Protein AF-A0A351K564-F1 (afdb_monomer_lite)

Sequence (297 aa):
MFLGGVEIIAIIGVVVWLTRRSRSKKAESSSAPESDVVYAWLRRWQSADLISDEEVAAIISFEEAARHDAASTSTSDAERKMPLVAEALGYLGGAFAVVGVILLVARYWPDLATGWRIGIPAAVAVAGVAGGALLDEQIDDALRRLRWTLWLVGTAGIGTAGGVAMYDALAPIPVYGWSDGHRVVFGSASLAAVLSGVLWAGRPRPLQQTTFLVGVIFAVGSATNEWWDISVVGAVTLLLGATTLFIAQREIGTYPVITAVIGAGAMVAGSLMMLDQMATAGALLLVVTSMVLIRLG

Foldseek 3Di:
DDDPPVVVVVVVVVVVVVVVVVVVVVCVVPPPPPVVVVVVVLVVCVVVVNDDPVVSVVVVVVVVVVVVVCVVVVVVVVPPDPDVVNVVVVVVVVVVVVVVVVVVCVVCVVVDDLCCQLVVLQSLLCQLQVVLVPQDCVPDVVSVVSSLVSNLSNLQSQLSSQLSCQQPVVVPPDLPQDDNVLSSQLRSLVRSLVSLCVVPVQPQRLSSVLSNLVSVLSNVLSVCSSPDALLVSLVVLLVSLVVLLVCLVVVNGNHSVSSNVSSLVSNQSSLVSNCVPPVPSSVVSNVVSVVVVVVVD

Structure (mmCIF, N/CA/C/O backbone):
data_AF-A0A351K564-F1
#
_entry.id   AF-A0A351K564-F1
#
loop_
_atom_site.group_PDB
_atom_site.id
_atom_site.type_symbol
_atom_site.label_atom_id
_atom_site.label_alt_id
_atom_site.label_comp_id
_atom_site.label_asym_id
_atom_site.label_entity_id
_atom_site.label_seq_id
_atom_site.pdbx_PDB_ins_code
_atom_site.Cartn_x
_atom_site.Cartn_y
_atom_site.Cartn_z
_atom_site.occupancy
_atom_site.B_iso_or_equiv
_atom_site.auth_seq_id
_atom_site.auth_comp_id
_atom_site.auth_asym_id
_atom_site.auth_atom_id
_atom_site.pdbx_PDB_model_num
ATOM 1 N N . MET A 1 1 ? -2.760 30.124 -19.964 1.00 36.75 1 MET A N 1
ATOM 2 C CA . MET A 1 1 ? -4.046 30.337 -19.267 1.00 36.75 1 MET A CA 1
ATOM 3 C C . MET A 1 1 ? -4.028 29.444 -18.029 1.00 36.75 1 MET A C 1
ATOM 5 O O . MET A 1 1 ? -4.237 28.247 -18.148 1.00 36.75 1 MET A O 1
ATOM 9 N N . PHE A 1 2 ? -3.603 29.991 -16.887 1.00 42.25 2 PHE A N 1
ATOM 10 C CA . PHE A 1 2 ? -3.290 29.265 -15.647 1.00 42.25 2 PHE A CA 1
ATOM 11 C C . PHE A 1 2 ? -4.251 29.728 -14.544 1.00 42.25 2 PHE A C 1
ATOM 13 O O . PHE A 1 2 ? -3.989 30.760 -13.940 1.00 42.25 2 PHE A O 1
ATOM 20 N N . LEU A 1 3 ? -5.366 29.025 -14.311 1.00 39.44 3 LEU A N 1
ATOM 21 C CA . LEU A 1 3 ? -6.305 29.381 -13.225 1.00 39.44 3 LEU A CA 1
ATOM 22 C C . LEU A 1 3 ? -7.062 28.207 -12.564 1.00 39.44 3 LEU A C 1
ATOM 24 O O . LEU A 1 3 ? -7.637 28.396 -11.500 1.00 39.44 3 LEU A O 1
ATOM 28 N N . GLY A 1 4 ? -7.000 26.973 -13.081 1.00 39.00 4 GLY A N 1
ATOM 29 C CA . GLY A 1 4 ? -7.890 25.895 -12.606 1.00 39.00 4 GLY A CA 1
ATOM 30 C C . GLY A 1 4 ? -7.634 25.334 -11.194 1.00 39.00 4 GLY A C 1
ATOM 31 O O . GLY A 1 4 ? -8.553 24.818 -10.570 1.00 39.00 4 GLY A O 1
ATOM 32 N N . GLY A 1 5 ? -6.410 25.419 -10.657 1.00 38.38 5 GLY A N 1
ATOM 33 C CA . GLY A 1 5 ? -6.077 24.799 -9.360 1.00 38.38 5 GLY A CA 1
ATOM 34 C C . GLY A 1 5 ? -6.470 25.630 -8.132 1.00 38.38 5 GLY A C 1
ATOM 35 O O . GLY A 1 5 ? -6.834 25.080 -7.094 1.00 38.38 5 GLY A O 1
ATOM 36 N N . VAL A 1 6 ? -6.424 26.960 -8.250 1.00 45.59 6 VAL A N 1
ATOM 37 C CA . VAL A 1 6 ? -6.714 27.884 -7.139 1.00 45.59 6 VAL A CA 1
ATOM 38 C C . VAL A 1 6 ? -8.224 28.025 -6.927 1.00 45.59 6 VAL A C 1
ATOM 40 O O . VAL A 1 6 ? -8.684 28.110 -5.788 1.00 45.59 6 VAL A O 1
ATOM 43 N N . GLU A 1 7 ? -9.008 27.961 -8.005 1.00 44.44 7 GLU A N 1
ATOM 44 C CA . GLU A 1 7 ? -10.471 28.054 -7.952 1.00 44.44 7 GLU A CA 1
ATOM 45 C C . GLU A 1 7 ? -11.104 26.869 -7.204 1.00 44.44 7 GLU A C 1
ATOM 47 O O . GLU A 1 7 ? -12.021 27.063 -6.408 1.00 44.44 7 GLU A O 1
ATOM 52 N N . ILE A 1 8 ? -10.562 25.655 -7.355 1.00 49.88 8 ILE A N 1
ATOM 53 C CA . ILE A 1 8 ? -11.083 24.454 -6.678 1.00 49.88 8 ILE A CA 1
ATOM 54 C C . ILE A 1 8 ? -10.872 24.532 -5.156 1.00 49.88 8 ILE A C 1
ATOM 56 O O . ILE A 1 8 ? -11.781 24.215 -4.387 1.00 49.88 8 ILE A O 1
ATOM 60 N N . ILE A 1 9 ? -9.709 25.012 -4.701 1.00 54.03 9 ILE A N 1
ATOM 61 C CA . ILE A 1 9 ? -9.412 25.184 -3.267 1.00 54.03 9 ILE A CA 1
ATOM 62 C C . ILE A 1 9 ? -10.307 26.272 -2.655 1.00 54.03 9 ILE A C 1
ATOM 64 O O . ILE A 1 9 ? -10.823 26.100 -1.548 1.00 54.03 9 ILE A O 1
ATOM 68 N N . ALA A 1 10 ? -10.547 27.362 -3.389 1.00 58.38 10 ALA A N 1
ATOM 69 C CA . ALA A 1 10 ? -11.438 28.433 -2.951 1.00 58.38 10 ALA A CA 1
ATOM 70 C C . ALA A 1 10 ? -12.893 27.951 -2.812 1.00 58.38 10 ALA A C 1
ATOM 72 O O . ALA A 1 10 ? -13.541 28.244 -1.806 1.00 58.38 10 ALA A O 1
ATOM 73 N N . ILE A 1 11 ? -13.392 27.153 -3.763 1.00 57.62 11 ILE A N 1
ATOM 74 C CA . ILE A 1 11 ? -14.753 26.595 -3.723 1.00 57.62 11 ILE A CA 1
ATOM 75 C C . ILE A 1 11 ? -14.927 25.660 -2.516 1.00 57.62 11 ILE A C 1
ATOM 77 O O . ILE A 1 11 ? -15.910 25.783 -1.782 1.00 57.62 11 ILE A O 1
ATOM 81 N N . ILE A 1 12 ? -13.954 24.782 -2.248 1.00 60.47 12 ILE A N 1
ATOM 82 C CA . ILE A 1 12 ? -13.994 23.877 -1.086 1.00 60.47 12 ILE A CA 1
ATOM 83 C C . ILE A 1 12 ? -13.965 24.678 0.226 1.00 60.47 12 ILE A C 1
ATOM 85 O O . ILE A 1 12 ? -14.767 24.415 1.126 1.00 60.47 12 ILE A O 1
ATOM 89 N N . GLY A 1 13 ? -13.108 25.699 0.324 1.00 63.72 13 GLY A N 1
ATOM 90 C CA . GLY A 1 13 ? -13.037 26.582 1.493 1.00 63.72 13 GLY A CA 1
ATOM 91 C C . GLY A 1 13 ? -14.350 27.326 1.768 1.00 63.72 13 GLY A C 1
ATOM 92 O O . GLY A 1 13 ? -14.796 27.390 2.916 1.00 63.72 13 GLY A O 1
ATOM 93 N N . VAL A 1 14 ? -15.015 27.825 0.722 1.00 66.62 14 VAL A N 1
ATOM 94 C CA . VAL A 1 14 ? -16.302 28.537 0.828 1.00 66.62 14 VAL A CA 1
ATOM 95 C C . VAL A 1 14 ? -17.432 27.600 1.262 1.00 66.62 14 VAL A C 1
ATOM 97 O O . VAL A 1 14 ? -18.218 27.961 2.140 1.00 66.62 14 VAL A O 1
ATOM 100 N N . VAL A 1 15 ? -17.496 26.375 0.733 1.00 61.97 15 VAL A N 1
ATOM 101 C CA . VAL A 1 15 ? -18.515 25.381 1.123 1.00 61.97 15 VAL A CA 1
ATOM 102 C C . VAL A 1 15 ? -18.342 24.943 2.586 1.00 61.97 15 VAL A C 1
ATOM 104 O O . VAL A 1 15 ? -19.321 24.856 3.337 1.00 61.97 15 VAL A O 1
ATOM 107 N N . VAL A 1 16 ? -17.102 24.742 3.043 1.00 63.66 16 VAL A N 1
ATOM 108 C CA . VAL A 1 16 ? -16.800 24.417 4.451 1.00 63.66 16 VAL A CA 1
ATOM 109 C C . VAL A 1 16 ? -17.131 25.592 5.384 1.00 63.66 16 VAL A C 1
ATOM 111 O O . VAL A 1 16 ? -17.679 25.396 6.473 1.00 63.66 16 VAL A O 1
ATOM 114 N N . TRP A 1 17 ? -16.868 26.828 4.959 1.00 73.31 17 TRP A N 1
ATOM 115 C CA . TRP A 1 17 ? -17.205 28.021 5.738 1.00 73.31 17 TRP A CA 1
ATOM 116 C C . TRP A 1 17 ? -18.724 28.234 5.864 1.00 73.31 17 TRP A C 1
ATOM 118 O O . TRP A 1 17 ? -19.231 28.482 6.963 1.00 73.31 17 TRP A O 1
ATOM 128 N N . LEU A 1 18 ? -19.475 28.058 4.771 1.00 59.16 18 LEU A N 1
ATOM 129 C CA . LEU A 1 18 ? -20.937 28.194 4.757 1.00 59.16 18 LEU A CA 1
ATOM 130 C C . LEU A 1 18 ? -21.631 27.131 5.626 1.00 59.16 18 LEU A C 1
ATOM 132 O O . LEU A 1 18 ? -22.582 27.443 6.349 1.00 59.16 18 LEU A O 1
ATOM 136 N N . THR A 1 19 ? -21.127 25.894 5.626 1.00 59.88 19 THR A N 1
ATOM 137 C CA . THR A 1 19 ? -21.680 24.801 6.446 1.00 59.88 19 THR A CA 1
ATOM 138 C C . THR A 1 19 ? -21.396 24.972 7.942 1.00 59.88 19 THR A C 1
ATOM 140 O O . THR A 1 19 ? -22.267 24.663 8.762 1.00 59.88 19 THR A O 1
ATOM 143 N N . ARG A 1 20 ? -20.238 25.532 8.326 1.00 61.69 20 ARG A N 1
ATOM 144 C CA . ARG A 1 20 ? -19.943 25.901 9.727 1.00 61.69 20 ARG A CA 1
ATOM 145 C C . ARG A 1 20 ? -20.823 27.047 10.228 1.00 61.69 20 ARG A C 1
ATOM 147 O O . ARG A 1 20 ? -21.370 26.958 11.327 1.00 61.69 20 ARG A O 1
ATOM 154 N N . ARG A 1 21 ? -21.012 28.096 9.421 1.00 62.34 21 ARG A N 1
ATOM 155 C CA . ARG A 1 21 ? -21.818 29.272 9.801 1.00 62.34 21 ARG A CA 1
ATOM 156 C C . ARG A 1 21 ? -23.302 28.934 9.982 1.00 62.34 21 ARG A C 1
ATOM 158 O O . ARG A 1 21 ? -23.944 29.470 10.881 1.00 62.34 21 ARG A O 1
ATOM 165 N N . SER A 1 22 ? -23.828 28.024 9.161 1.00 54.59 22 SER A N 1
ATOM 166 C CA . SER A 1 22 ? -25.200 27.511 9.282 1.00 54.59 22 SER A CA 1
ATOM 167 C C . SER A 1 22 ? -25.422 26.743 10.594 1.00 54.59 22 SER A C 1
ATOM 169 O O . SER A 1 22 ? -26.394 27.001 11.304 1.00 54.59 22 SER A O 1
ATOM 171 N N . ARG A 1 23 ? -24.478 25.868 10.979 1.00 52.25 23 ARG A N 1
ATOM 172 C CA . ARG A 1 23 ? -24.542 25.131 12.254 1.00 52.25 23 ARG A CA 1
ATOM 173 C C . ARG A 1 23 ? -24.425 26.037 13.475 1.00 52.25 23 ARG A C 1
ATOM 175 O O . ARG A 1 23 ? -25.172 25.843 14.424 1.00 52.25 23 ARG A O 1
ATOM 182 N N . SER A 1 24 ? -23.543 27.035 13.433 1.00 52.88 24 SER A N 1
ATOM 183 C CA . SER A 1 24 ? -23.384 28.003 14.526 1.00 52.88 24 SER A CA 1
ATOM 184 C C . SER A 1 24 ? -24.663 28.813 14.757 1.00 52.88 24 SER A C 1
ATOM 186 O O . SER A 1 24 ? -25.131 28.862 15.887 1.00 52.88 24 SER A O 1
ATOM 188 N N . LYS A 1 25 ? -25.306 29.330 13.699 1.00 48.41 25 LYS A N 1
ATOM 189 C CA . LYS A 1 25 ? -26.586 30.049 13.838 1.00 48.41 25 LYS A CA 1
ATOM 190 C C . LYS A 1 25 ? -27.720 29.172 14.374 1.00 48.41 25 LYS A C 1
ATOM 192 O O . LYS A 1 25 ? -28.553 29.662 15.126 1.00 48.41 25 LYS A O 1
ATOM 197 N N . LYS A 1 26 ? -27.755 27.890 13.992 1.00 44.91 26 LYS A N 1
ATOM 198 C CA . LYS A 1 26 ? -28.769 26.935 14.466 1.00 44.91 26 LYS A CA 1
ATOM 199 C C . LYS A 1 26 ? -28.539 26.513 15.925 1.00 44.91 26 LYS A C 1
ATOM 201 O O . LYS A 1 26 ? -29.503 26.251 16.633 1.00 44.91 26 LYS A O 1
ATOM 206 N N . ALA A 1 27 ? -27.281 26.469 16.368 1.00 47.16 27 ALA A N 1
ATOM 207 C CA . ALA A 1 27 ? -26.917 26.196 17.757 1.00 47.16 27 ALA A CA 1
ATOM 208 C C . ALA A 1 27 ? -27.218 27.392 18.679 1.00 47.16 27 ALA A C 1
ATOM 210 O O . ALA A 1 27 ? -27.723 27.201 19.778 1.00 47.16 27 ALA A O 1
ATOM 211 N N . GLU A 1 28 ? -26.983 28.618 18.207 1.00 45.59 28 GLU A N 1
ATOM 212 C CA . GLU A 1 28 ? -27.182 29.853 18.981 1.00 45.59 28 GLU A CA 1
ATOM 213 C C . GLU A 1 28 ? -28.670 30.222 19.146 1.00 45.59 28 GLU A C 1
ATOM 215 O O . GLU A 1 28 ? -29.059 30.795 20.157 1.00 45.59 28 GLU A O 1
ATOM 220 N N . SER A 1 29 ? -29.542 29.833 18.203 1.00 48.47 29 SER A N 1
ATOM 221 C CA . SER A 1 29 ? -30.998 30.020 18.339 1.00 48.47 29 SER A CA 1
ATOM 222 C C . SER A 1 29 ? -31.687 28.977 19.231 1.00 48.47 29 SER A C 1
ATOM 224 O O . SER A 1 29 ? -32.872 29.120 19.512 1.00 48.47 29 SER A O 1
ATOM 226 N N . SER A 1 30 ? -30.983 27.910 19.625 1.00 48.75 30 SER A N 1
ATOM 227 C CA . SER A 1 30 ? -31.545 26.748 20.336 1.00 48.75 30 SER A CA 1
ATOM 228 C C . SER A 1 30 ? -31.023 26.597 21.772 1.00 48.75 30 SER A C 1
ATOM 230 O O . SER A 1 30 ? -31.353 25.617 22.432 1.00 48.75 30 SER A O 1
ATOM 232 N N . SER A 1 31 ? -30.185 27.518 22.259 1.00 45.56 31 SER A N 1
ATOM 233 C CA . SER A 1 31 ? -29.404 27.350 23.493 1.00 45.56 31 SER A CA 1
ATOM 234 C C . SER A 1 31 ? -29.998 28.036 24.730 1.00 45.56 31 SER A C 1
ATOM 236 O O . SER A 1 31 ? -29.261 28.612 25.527 1.00 45.56 31 SER A O 1
ATOM 238 N N . ALA A 1 32 ? -31.313 27.972 24.921 1.00 47.00 32 ALA A N 1
ATOM 239 C CA . ALA A 1 32 ? -31.821 27.844 26.283 1.00 47.00 32 ALA A CA 1
ATOM 240 C C . ALA A 1 32 ? -31.988 26.336 26.499 1.00 47.00 32 ALA A C 1
ATOM 242 O O . ALA A 1 32 ? -32.742 25.733 25.732 1.00 47.00 32 ALA A O 1
ATOM 243 N N . PRO A 1 33 ? -31.267 25.698 27.441 1.00 57.84 33 PRO A N 1
ATOM 244 C CA . PRO A 1 33 ? -31.484 24.291 27.737 1.00 57.84 33 PRO A CA 1
ATOM 245 C C . PRO A 1 33 ? -32.974 24.103 28.013 1.00 57.84 33 PRO A C 1
ATOM 247 O O . PRO A 1 33 ? -33.530 24.766 28.883 1.00 57.84 33 PRO A O 1
ATOM 250 N N . GLU A 1 34 ? -33.646 23.251 27.247 1.00 61.53 34 GLU A N 1
ATOM 251 C CA . GLU A 1 34 ? -35.078 22.965 27.406 1.00 61.53 34 GLU A CA 1
ATOM 252 C C . GLU A 1 34 ? -35.408 22.579 28.862 1.00 61.53 34 GLU A C 1
ATOM 254 O O . GLU A 1 34 ? -36.451 22.947 29.401 1.00 61.53 34 GLU A O 1
ATOM 259 N N . SER A 1 35 ? -34.433 21.972 29.548 1.00 64.69 35 SER A N 1
ATOM 260 C CA . SER A 1 35 ? -34.438 21.717 30.986 1.00 64.69 35 SER A CA 1
ATOM 261 C C . SER A 1 35 ? -34.618 22.977 31.836 1.00 64.69 35 SER A C 1
ATOM 263 O O . SER A 1 35 ? -35.430 22.964 32.754 1.00 64.69 35 SER A O 1
ATOM 265 N N . ASP A 1 36 ? -33.922 24.074 31.540 1.00 70.06 36 ASP A N 1
ATOM 266 C CA . ASP A 1 36 ? -33.976 25.308 32.337 1.00 70.06 36 ASP A CA 1
ATOM 267 C C . ASP A 1 36 ? -35.358 25.963 32.256 1.00 70.06 36 ASP A C 1
ATOM 269 O O . ASP A 1 36 ? -35.855 26.509 33.243 1.00 70.06 36 ASP A O 1
ATOM 273 N N . VAL A 1 37 ? -36.015 25.849 31.099 1.00 75.69 37 VAL A N 1
ATOM 274 C CA . VAL A 1 37 ? -37.383 26.340 30.894 1.00 75.69 37 VAL A CA 1
ATOM 275 C C . VAL A 1 37 ? -38.382 25.486 31.677 1.00 75.69 37 VAL A C 1
ATOM 277 O O . VAL A 1 37 ? -39.241 26.035 32.368 1.00 75.69 37 VAL A O 1
ATOM 280 N N . VAL A 1 38 ? -38.242 24.158 31.637 1.00 75.81 38 VAL A N 1
ATOM 281 C CA . VAL A 1 38 ? -39.105 23.229 32.386 1.00 75.81 38 VAL A CA 1
ATOM 282 C C . VAL A 1 38 ? -38.932 23.408 33.900 1.00 75.81 38 VAL A C 1
ATOM 284 O O . VAL A 1 38 ? -39.924 23.551 34.617 1.00 75.81 38 VAL A O 1
ATOM 287 N N . TYR A 1 39 ? -37.695 23.512 34.399 1.00 80.94 39 TYR A N 1
ATOM 288 C CA . TYR A 1 39 ? -37.431 23.763 35.821 1.00 80.94 39 TYR A CA 1
ATOM 289 C C . TYR A 1 39 ? -37.956 25.131 36.281 1.00 80.94 39 TYR A C 1
ATOM 291 O O . TYR A 1 39 ? -38.433 25.253 37.412 1.00 80.94 39 TYR A O 1
ATOM 299 N N . ALA A 1 40 ? -37.913 26.159 35.429 1.00 82.88 40 ALA A N 1
ATOM 300 C CA . ALA A 1 40 ? -38.484 27.468 35.741 1.00 82.88 40 ALA A CA 1
ATOM 301 C C . ALA A 1 40 ? -40.022 27.431 35.837 1.00 82.88 40 ALA A C 1
ATOM 303 O O . ALA A 1 40 ? -40.599 28.077 36.715 1.00 82.88 40 ALA A O 1
ATOM 304 N N . TRP A 1 41 ? -40.690 26.655 34.979 1.00 83.00 41 TRP A N 1
ATOM 305 C CA . TRP A 1 41 ? -42.144 26.466 35.026 1.00 83.00 41 TRP A CA 1
ATOM 306 C C . TRP A 1 41 ? -42.596 25.665 36.251 1.00 83.00 41 TRP A C 1
ATOM 308 O O . TRP A 1 41 ? -43.535 26.087 36.927 1.00 83.00 41 TRP A O 1
ATOM 318 N N . LEU A 1 42 ? -41.893 24.581 36.598 1.00 85.31 42 LEU A N 1
ATOM 319 C CA . LEU A 1 42 ? -42.196 23.783 37.793 1.00 85.31 42 LEU A CA 1
ATOM 320 C C . LEU A 1 42 ? -42.073 24.612 39.078 1.00 85.31 42 LEU A C 1
ATOM 322 O O . LEU A 1 42 ? -42.988 24.605 39.898 1.00 85.31 42 LEU A O 1
ATOM 326 N N . ARG A 1 43 ? -41.012 25.423 39.214 1.00 84.44 43 ARG A N 1
ATOM 327 C CA . ARG A 1 43 ? -40.862 26.344 40.359 1.00 84.44 43 ARG A CA 1
ATOM 328 C C . ARG A 1 43 ? -41.990 27.364 40.440 1.00 84.44 43 ARG A C 1
ATOM 330 O O . ARG A 1 43 ? -42.425 27.715 41.534 1.00 84.44 43 ARG A O 1
ATOM 337 N N . ARG A 1 44 ? -42.473 27.852 39.294 1.00 86.06 44 ARG A N 1
ATOM 338 C CA . ARG A 1 44 ? -43.595 28.794 39.249 1.00 86.06 44 ARG A CA 1
ATOM 339 C C . ARG A 1 44 ? -44.884 28.146 39.754 1.00 86.06 44 ARG A C 1
ATOM 341 O O . ARG A 1 44 ? -45.595 28.776 40.528 1.00 86.06 44 ARG A O 1
ATOM 348 N N . TRP A 1 45 ? -45.182 26.916 39.347 1.00 86.50 45 TRP A N 1
ATOM 349 C CA . TRP A 1 45 ? -46.375 26.197 39.807 1.00 86.50 45 TRP A CA 1
ATOM 350 C C . TRP A 1 45 ? -46.296 25.790 41.278 1.00 86.50 45 TRP A C 1
ATOM 352 O O . TRP A 1 45 ? -47.283 25.946 41.992 1.00 86.50 45 TRP A O 1
ATOM 362 N N . GLN A 1 46 ? -45.115 25.393 41.751 1.00 88.00 46 GLN A N 1
ATOM 363 C CA . GLN A 1 46 ? -44.851 25.134 43.168 1.00 88.00 46 GLN A CA 1
ATOM 364 C C . GLN A 1 46 ? -45.048 26.404 44.013 1.00 88.00 46 GLN A C 1
ATOM 366 O O . GLN A 1 46 ? -45.732 26.387 45.027 1.00 88.00 46 GLN A O 1
ATOM 371 N N . SER A 1 47 ? -44.540 27.555 43.550 1.00 84.50 47 SER A N 1
ATOM 372 C CA . SER A 1 47 ? -44.737 28.844 44.239 1.00 84.50 47 SER A CA 1
ATOM 373 C C . SER A 1 47 ? -46.194 29.325 44.274 1.00 84.50 47 SER A C 1
ATOM 375 O O . SER A 1 47 ? -46.535 30.185 45.082 1.00 84.50 47 SER A O 1
ATOM 377 N N . ALA A 1 48 ? -47.040 28.787 43.392 1.00 89.00 48 ALA A N 1
ATOM 378 C CA . ALA A 1 48 ? -48.469 29.072 43.331 1.00 89.00 48 ALA A CA 1
ATOM 379 C C . ALA A 1 48 ? -49.315 28.053 44.118 1.00 89.00 48 ALA A C 1
ATOM 381 O O . ALA A 1 48 ? -50.539 28.123 44.037 1.00 89.00 48 ALA A O 1
ATOM 382 N N . ASP A 1 49 ? -48.674 27.127 44.844 1.00 85.31 49 ASP A N 1
ATOM 383 C CA . ASP A 1 49 ? -49.306 26.055 45.629 1.00 85.31 49 ASP A CA 1
ATOM 384 C C . ASP A 1 49 ? -50.226 25.146 44.786 1.00 85.31 49 ASP A C 1
ATOM 386 O O . ASP A 1 49 ? -51.215 24.592 45.258 1.00 85.31 49 ASP A O 1
ATOM 390 N N . LEU A 1 50 ? -49.920 25.030 43.485 1.00 81.81 50 LEU A N 1
ATOM 391 C CA . LEU A 1 50 ? -50.680 24.211 42.532 1.00 81.81 50 LEU A CA 1
ATOM 392 C C . LEU A 1 50 ? -50.196 22.760 42.484 1.00 81.81 50 LEU A C 1
ATOM 394 O O . LEU A 1 50 ? -50.937 21.892 42.031 1.00 81.81 50 LEU A O 1
ATOM 398 N N . ILE A 1 51 ? -48.947 22.531 42.889 1.00 88.31 51 ILE A N 1
ATOM 399 C CA . ILE A 1 51 ? -48.279 21.231 42.934 1.00 88.31 51 ILE A CA 1
ATOM 400 C C . ILE A 1 51 ? -47.376 21.184 44.167 1.00 88.31 51 ILE A C 1
ATOM 402 O O . ILE A 1 51 ? -46.744 22.182 44.523 1.00 88.31 51 ILE A O 1
ATOM 406 N N . SER A 1 52 ? -47.317 20.022 44.799 1.00 86.88 52 SER A N 1
ATOM 407 C CA . SER A 1 52 ? -46.518 19.741 45.991 1.00 86.88 52 SER A CA 1
ATOM 408 C C . SER A 1 52 ? -45.063 19.391 45.662 1.00 86.88 52 SER A C 1
ATOM 410 O O . SER A 1 52 ? -44.721 19.011 44.539 1.00 86.88 52 SER A O 1
ATOM 412 N N . ASP A 1 53 ? -44.195 19.469 46.672 1.00 82.12 53 ASP A N 1
ATOM 413 C CA . ASP A 1 53 ? -42.773 19.112 46.558 1.00 82.12 53 ASP A CA 1
ATOM 414 C C . ASP A 1 53 ? -42.574 17.651 46.116 1.00 82.12 53 ASP A C 1
ATOM 416 O O . ASP A 1 53 ? -41.663 17.343 45.342 1.00 82.12 53 ASP A O 1
ATOM 420 N N . GLU A 1 54 ? -43.460 16.758 46.566 1.00 79.19 54 GLU A N 1
ATOM 421 C CA . GLU A 1 54 ? -43.452 15.338 46.205 1.00 79.19 54 GLU A CA 1
ATOM 422 C C . GLU A 1 54 ? -43.824 15.128 44.728 1.00 79.19 54 GLU A C 1
ATOM 424 O O . GLU A 1 54 ? -43.189 14.328 44.038 1.00 79.19 54 GLU A O 1
ATOM 429 N N . GLU A 1 55 ? -44.785 15.893 44.199 1.00 81.94 55 GLU A N 1
ATOM 430 C CA . GLU A 1 55 ? -45.187 15.829 42.787 1.00 81.94 55 GLU A CA 1
ATOM 431 C C . GLU A 1 55 ? -44.111 16.399 41.859 1.00 81.94 55 GLU A C 1
ATOM 433 O O . GLU A 1 55 ? -43.848 15.833 40.796 1.00 81.94 55 GLU A O 1
ATOM 438 N N . VAL A 1 56 ? -43.428 17.472 42.268 1.00 83.56 56 VAL A N 1
ATOM 439 C CA . VAL A 1 56 ? -42.283 18.014 41.519 1.00 83.56 56 VAL A CA 1
ATOM 440 C C . VAL A 1 56 ? -41.157 16.977 41.434 1.00 83.56 56 VAL A C 1
ATOM 442 O O . VAL A 1 56 ? -40.612 16.755 40.351 1.00 83.56 56 VAL A O 1
ATOM 445 N N . ALA A 1 57 ? -40.832 16.298 42.539 1.00 80.88 57 ALA A N 1
ATOM 446 C CA . ALA A 1 57 ? -39.821 15.238 42.553 1.00 80.88 57 ALA A CA 1
ATOM 447 C C . ALA A 1 57 ? -40.229 14.023 41.694 1.00 80.88 57 ALA A C 1
ATOM 449 O O . ALA A 1 57 ? -39.398 13.452 40.976 1.00 80.88 57 ALA A O 1
ATOM 450 N N . ALA A 1 58 ? -41.513 13.656 41.707 1.00 79.81 58 ALA A N 1
ATOM 451 C CA . ALA A 1 58 ? -42.056 12.590 40.869 1.00 79.81 58 ALA A CA 1
ATOM 452 C C . ALA A 1 58 ? -41.970 12.928 39.368 1.00 79.81 58 ALA A C 1
ATOM 454 O O . ALA A 1 58 ? -41.573 12.081 38.571 1.00 79.81 58 ALA A O 1
ATOM 455 N N . ILE A 1 59 ? -42.257 14.174 38.977 1.00 82.81 59 ILE A N 1
ATOM 456 C CA . ILE A 1 59 ? -42.153 14.621 37.577 1.00 82.81 59 ILE A CA 1
ATOM 457 C C . ILE A 1 59 ? -40.694 14.623 37.113 1.00 82.81 59 ILE A C 1
ATOM 459 O O . ILE A 1 59 ? -40.398 14.141 36.023 1.00 82.81 59 ILE A O 1
ATOM 463 N N . ILE A 1 60 ? -39.768 15.120 37.938 1.00 83.81 60 ILE A N 1
ATOM 464 C CA . ILE A 1 60 ? -38.340 15.151 37.585 1.00 83.81 60 ILE A CA 1
ATOM 465 C C . ILE A 1 60 ? -37.799 13.731 37.392 1.00 83.81 60 ILE A C 1
ATOM 467 O O . ILE A 1 60 ? -37.153 13.464 36.382 1.00 83.81 60 ILE A O 1
ATOM 471 N N . SER A 1 61 ? -38.105 12.811 38.310 1.00 81.19 61 SER A N 1
ATOM 472 C CA . SER A 1 61 ? -37.666 11.414 38.191 1.00 81.19 61 SER A CA 1
ATOM 473 C C . SER A 1 61 ? -38.285 10.698 36.984 1.00 81.19 61 SER A C 1
ATOM 475 O O . SER A 1 61 ? -37.594 9.933 36.310 1.00 81.19 61 SER A O 1
ATOM 477 N N . PHE A 1 62 ? -39.550 10.985 36.654 1.00 82.06 62 PHE A N 1
ATOM 478 C CA . PHE A 1 62 ? -40.204 10.471 35.450 1.00 82.06 62 PHE A CA 1
ATOM 479 C C . PHE A 1 62 ? -39.546 10.991 34.162 1.00 82.06 62 PHE A C 1
ATOM 481 O O . PHE A 1 62 ? -39.257 10.207 33.262 1.00 82.06 62 PHE A O 1
ATOM 488 N N . GLU A 1 63 ? -39.249 12.288 34.083 1.00 80.88 63 GLU A N 1
ATOM 489 C CA . GLU A 1 63 ? -38.565 12.905 32.938 1.00 80.88 63 GLU A CA 1
ATOM 490 C C . GLU A 1 63 ? -37.122 12.397 32.779 1.00 80.88 63 GLU A C 1
ATOM 492 O O . GLU A 1 63 ? -36.650 12.175 31.663 1.00 80.88 63 GLU A O 1
ATOM 497 N N . GLU A 1 64 ? -36.406 12.173 33.883 1.00 79.88 64 GLU A N 1
ATOM 498 C CA . GLU A 1 64 ? -35.060 11.589 33.867 1.00 79.88 64 GLU A CA 1
ATOM 499 C C . GLU A 1 64 ? -35.068 10.133 33.388 1.00 79.88 64 GLU A C 1
ATOM 501 O O . GLU A 1 64 ? -34.202 9.754 32.591 1.00 79.88 64 GLU A O 1
ATOM 506 N N . ALA A 1 65 ? -36.056 9.338 33.809 1.00 76.75 65 ALA A N 1
ATOM 507 C CA . ALA A 1 65 ? -36.260 7.974 33.327 1.00 76.75 65 ALA A CA 1
ATOM 508 C C . ALA A 1 65 ? -36.645 7.957 31.838 1.00 76.75 65 ALA A C 1
ATOM 510 O O . ALA A 1 65 ? -36.017 7.255 31.047 1.00 76.75 65 ALA A O 1
ATOM 511 N N . ALA A 1 66 ? -37.584 8.812 31.423 1.00 76.19 66 ALA A N 1
ATOM 512 C CA . ALA A 1 66 ? -38.007 8.937 30.030 1.00 76.19 66 ALA A CA 1
ATOM 513 C C . ALA A 1 66 ? -36.861 9.378 29.104 1.00 76.19 66 ALA A C 1
ATOM 515 O O . ALA A 1 66 ? -36.770 8.910 27.970 1.00 76.19 66 ALA A O 1
ATOM 516 N N . ARG A 1 67 ? -35.939 10.230 29.574 1.00 69.69 67 ARG A N 1
ATOM 517 C CA . ARG A 1 67 ? -34.727 10.596 28.819 1.00 69.69 67 ARG A CA 1
ATOM 518 C C . ARG A 1 67 ? -33.720 9.455 28.724 1.00 69.69 67 ARG A C 1
ATOM 520 O O . ARG A 1 67 ? -33.104 9.309 27.671 1.00 69.69 67 ARG A O 1
ATOM 527 N N . HIS A 1 68 ? -33.551 8.648 29.772 1.00 68.06 68 HIS A N 1
ATOM 528 C CA . HIS A 1 68 ? -32.713 7.443 29.709 1.00 68.06 68 HIS A CA 1
ATOM 529 C C . HIS A 1 68 ? -33.291 6.409 28.730 1.00 68.06 68 HIS A C 1
ATOM 531 O O . HIS A 1 68 ? -32.554 5.836 27.921 1.00 68.06 68 HIS A O 1
ATOM 537 N N . ASP A 1 69 ? -34.612 6.240 28.722 1.00 66.00 69 ASP A N 1
ATOM 538 C CA . ASP A 1 69 ? -35.319 5.366 27.785 1.00 66.00 69 ASP A CA 1
ATOM 539 C C . ASP A 1 69 ? -35.281 5.920 26.350 1.00 66.00 69 ASP A C 1
ATOM 541 O O . ASP A 1 69 ? -35.038 5.183 25.395 1.00 66.00 69 ASP A O 1
ATOM 545 N N . ALA A 1 70 ? -35.414 7.233 26.158 1.00 60.06 70 ALA A N 1
ATOM 546 C CA . ALA A 1 70 ? -35.293 7.867 24.845 1.00 60.06 70 ALA A CA 1
ATOM 547 C C . ALA A 1 70 ? -33.848 7.849 24.309 1.00 60.06 70 ALA A C 1
ATOM 549 O O . ALA A 1 70 ? -33.639 7.661 23.109 1.00 60.06 70 ALA A O 1
ATOM 550 N N . ALA A 1 71 ? -32.835 7.999 25.167 1.00 59.34 71 ALA A N 1
ATOM 551 C CA . ALA A 1 71 ? -31.423 7.903 24.786 1.00 59.34 71 ALA A CA 1
ATOM 552 C C . ALA A 1 71 ? -31.023 6.468 24.399 1.00 59.34 71 ALA A C 1
ATOM 554 O O . ALA A 1 71 ? -30.273 6.276 23.439 1.00 59.34 71 ALA A O 1
ATOM 555 N N . SER A 1 72 ? -31.570 5.463 25.089 1.00 58.47 72 SER A N 1
ATOM 556 C CA . SER A 1 72 ? -31.382 4.045 24.747 1.00 58.47 72 SER A CA 1
ATOM 557 C C . SER A 1 72 ? -32.208 3.607 23.529 1.00 58.47 72 SER A C 1
ATOM 559 O O . SER A 1 72 ? -31.764 2.762 22.752 1.00 58.47 72 SER A O 1
ATOM 561 N N . THR A 1 73 ? -33.369 4.224 23.286 1.00 52.72 73 THR A N 1
ATOM 562 C CA . THR A 1 73 ? -34.220 3.911 22.125 1.00 52.72 73 THR A CA 1
ATOM 563 C C . THR A 1 73 ? -33.740 4.609 20.847 1.00 52.72 73 THR A C 1
ATOM 565 O O . THR A 1 73 ? -33.699 3.979 19.791 1.00 52.72 73 THR A O 1
ATOM 568 N N . SER A 1 74 ? -33.298 5.871 20.921 1.00 49.53 74 SER A N 1
ATOM 569 C CA . SER A 1 74 ? -32.855 6.667 19.758 1.00 49.53 74 SER A CA 1
ATOM 570 C C . SER A 1 74 ? -31.576 6.151 19.091 1.00 49.53 74 SER A C 1
ATOM 572 O O . SER A 1 74 ? -31.422 6.306 17.879 1.00 49.53 74 SER A O 1
ATOM 574 N N . THR A 1 75 ? -30.698 5.475 19.835 1.00 50.66 75 THR A N 1
ATOM 575 C CA . THR A 1 75 ? -29.551 4.754 19.259 1.00 50.66 75 THR A CA 1
ATOM 576 C C . THR A 1 75 ? -29.974 3.466 18.545 1.00 50.66 75 THR A C 1
ATOM 578 O O . THR A 1 75 ? -29.356 3.113 17.549 1.00 50.66 75 THR A O 1
ATOM 581 N N . SER A 1 76 ? -31.063 2.811 18.971 1.00 50.53 76 SER A N 1
ATOM 582 C CA . SER A 1 76 ? -31.517 1.529 18.399 1.00 50.53 76 SER A CA 1
ATOM 583 C C . SER A 1 76 ? -32.562 1.638 17.272 1.00 50.53 76 SER A C 1
ATOM 585 O O . SER A 1 76 ? -32.738 0.689 16.503 1.00 50.53 76 SER A O 1
ATOM 587 N N . ASP A 1 77 ? -33.285 2.762 17.169 1.00 45.97 77 ASP A N 1
ATOM 588 C CA . ASP A 1 77 ? -34.353 2.952 16.170 1.00 45.97 77 ASP A CA 1
ATOM 589 C C . ASP A 1 77 ? -33.909 3.745 14.933 1.00 45.97 77 ASP A C 1
ATOM 591 O O . ASP A 1 77 ? -34.413 3.489 13.840 1.00 45.97 77 ASP A O 1
ATOM 595 N N . ALA A 1 78 ? -32.899 4.617 15.041 1.00 49.03 78 ALA A N 1
ATOM 596 C CA . ALA A 1 78 ? -32.258 5.216 13.862 1.00 49.03 78 ALA A CA 1
ATOM 597 C C . ALA A 1 78 ? -31.438 4.186 13.049 1.00 49.03 78 ALA A C 1
ATOM 599 O O . ALA A 1 78 ? -31.210 4.376 11.855 1.00 49.03 78 ALA A O 1
ATOM 600 N N . GLU A 1 79 ? -31.058 3.065 13.673 1.00 50.16 79 GLU A N 1
ATOM 601 C CA . GLU A 1 79 ? -30.475 1.878 13.029 1.00 50.16 79 GLU A CA 1
ATOM 602 C C . GLU A 1 79 ? -31.525 0.955 12.381 1.00 50.16 79 GLU A C 1
ATOM 604 O O . GLU A 1 79 ? -31.185 -0.001 11.674 1.00 50.16 79 GLU A O 1
ATOM 609 N N . ARG A 1 80 ? -32.826 1.211 12.570 1.00 51.34 80 ARG A N 1
ATOM 610 C CA . ARG A 1 80 ? -33.871 0.263 12.182 1.00 51.34 80 ARG A CA 1
ATOM 611 C C . ARG A 1 80 ? -34.337 0.491 10.739 1.00 51.34 80 ARG A C 1
ATOM 613 O O . ARG A 1 80 ? -35.375 1.085 10.468 1.00 51.34 80 ARG A O 1
ATOM 620 N N . LYS A 1 81 ? -33.586 -0.153 9.835 1.00 49.09 81 LYS A N 1
ATOM 621 C CA . LYS A 1 81 ? -33.935 -0.554 8.454 1.00 49.09 81 LYS A CA 1
ATOM 622 C C . LYS A 1 81 ? -33.813 0.535 7.384 1.00 49.09 81 LYS A C 1
ATOM 624 O O . LYS A 1 81 ? -34.791 0.891 6.730 1.00 49.09 81 LYS A O 1
ATOM 629 N N . MET A 1 82 ? -32.575 0.913 7.063 1.00 50.84 82 MET A N 1
ATOM 630 C CA . MET A 1 82 ? -32.250 1.148 5.652 1.00 50.84 82 MET A CA 1
ATOM 631 C C . MET A 1 82 ? -32.659 -0.138 4.905 1.00 50.84 82 MET A C 1
ATOM 633 O O . MET A 1 82 ? -32.178 -1.213 5.272 1.00 50.84 82 MET A O 1
ATOM 637 N N . PRO A 1 83 ? -33.612 -0.104 3.953 1.00 70.19 83 PRO A N 1
ATOM 638 C CA . PRO A 1 83 ? -34.015 -1.306 3.239 1.00 70.19 83 PRO A CA 1
ATOM 639 C C . PRO A 1 83 ? -32.762 -1.953 2.655 1.00 70.19 83 PRO A C 1
ATOM 641 O O . PRO A 1 83 ? -31.983 -1.260 2.007 1.00 70.19 83 PRO A O 1
ATOM 644 N N . LEU A 1 84 ? -32.571 -3.260 2.849 1.00 73.88 84 LEU A N 1
ATOM 645 C CA . LEU A 1 84 ? -31.429 -4.013 2.302 1.00 73.88 84 LEU A CA 1
ATOM 646 C C . LEU A 1 84 ? -31.207 -3.711 0.804 1.00 73.88 84 LEU A C 1
ATOM 648 O O . LEU A 1 84 ? -30.093 -3.713 0.297 1.00 73.88 84 LEU A O 1
ATOM 652 N N . VAL A 1 85 ? -32.300 -3.390 0.106 1.00 78.88 85 VAL A N 1
ATOM 653 C CA . VAL A 1 85 ? -32.342 -2.937 -1.286 1.00 78.88 85 VAL A CA 1
ATOM 654 C C . VAL A 1 85 ? -31.663 -1.576 -1.488 1.00 78.88 85 VAL A C 1
ATOM 656 O O . VAL A 1 85 ? -30.921 -1.422 -2.446 1.00 78.88 85 VAL A O 1
ATOM 659 N N . ALA A 1 86 ? -31.885 -0.590 -0.616 1.00 79.31 86 ALA A N 1
ATOM 660 C CA . ALA A 1 86 ? -31.237 0.722 -0.683 1.00 79.31 86 ALA A CA 1
ATOM 661 C C . ALA A 1 86 ? -29.734 0.634 -0.374 1.00 79.31 86 ALA A C 1
ATOM 663 O O . ALA A 1 86 ? -28.935 1.308 -1.019 1.00 79.31 86 ALA A O 1
ATOM 664 N N . GLU A 1 87 ? -29.343 -0.238 0.556 1.00 73.56 87 GLU A N 1
ATOM 665 C CA . GLU A 1 87 ? -27.937 -0.532 0.841 1.00 73.56 87 GLU A CA 1
ATOM 666 C C . GLU A 1 87 ? -27.264 -1.256 -0.340 1.00 73.56 87 GLU A C 1
ATOM 668 O O . GLU A 1 87 ? -26.218 -0.820 -0.823 1.00 73.56 87 GLU A O 1
ATOM 673 N N . ALA A 1 88 ? -27.915 -2.280 -0.903 1.00 87.38 88 ALA A N 1
ATOM 674 C CA . ALA A 1 88 ? -27.441 -2.979 -2.099 1.00 87.38 88 ALA A CA 1
ATOM 675 C C . ALA A 1 88 ? -27.359 -2.057 -3.328 1.00 87.38 88 ALA A C 1
ATOM 677 O O . ALA A 1 88 ? -26.382 -2.110 -4.073 1.00 87.38 88 ALA A O 1
ATOM 678 N N . LEU A 1 89 ? -28.345 -1.176 -3.528 1.00 84.75 89 LEU A N 1
ATOM 679 C CA . LEU A 1 89 ? -28.328 -0.157 -4.582 1.00 84.75 89 LEU A CA 1
ATOM 680 C C . LEU A 1 89 ? -27.220 0.873 -4.356 1.00 84.75 89 LEU A C 1
ATOM 682 O O . LEU A 1 89 ? -26.610 1.317 -5.325 1.00 84.75 89 LEU A O 1
ATOM 686 N N . GLY A 1 90 ? -26.927 1.224 -3.103 1.00 80.25 90 GLY A N 1
ATOM 687 C CA . GLY A 1 90 ? -25.802 2.085 -2.742 1.00 80.25 90 GLY A CA 1
ATOM 688 C C . GLY A 1 90 ? -24.460 1.457 -3.114 1.00 80.25 90 GLY A C 1
ATOM 689 O O . GLY A 1 90 ? -23.646 2.098 -3.781 1.00 80.25 90 GLY A O 1
ATOM 690 N N . TYR A 1 91 ? -24.253 0.183 -2.770 1.00 80.81 91 TYR A N 1
ATOM 691 C CA . TYR A 1 91 ? -23.049 -0.554 -3.164 1.00 80.81 91 TYR A CA 1
ATOM 692 C C . TYR A 1 91 ? -22.939 -0.725 -4.679 1.00 80.81 91 TYR A C 1
ATOM 694 O O . TYR A 1 91 ? -21.865 -0.516 -5.243 1.00 80.81 91 TYR A O 1
ATOM 702 N N . LEU A 1 92 ? -24.046 -1.043 -5.353 1.00 90.12 92 LEU A N 1
ATOM 703 C CA . LEU A 1 92 ? -24.079 -1.207 -6.803 1.00 90.12 92 LEU A CA 1
ATOM 704 C C . LEU A 1 92 ? -23.803 0.119 -7.528 1.00 90.12 92 LEU A C 1
ATOM 706 O O . LEU A 1 92 ? -22.994 0.167 -8.453 1.00 90.12 92 LEU A O 1
ATOM 710 N N . GLY A 1 93 ? -24.421 1.211 -7.076 1.00 86.31 93 GLY A N 1
ATOM 711 C CA . GLY A 1 93 ? -24.184 2.555 -7.598 1.00 86.31 93 GLY A CA 1
ATOM 712 C C . GLY A 1 93 ? -22.747 3.019 -7.367 1.00 86.31 93 GLY A C 1
ATOM 713 O O . GLY A 1 93 ? -22.123 3.554 -8.282 1.00 86.31 93 GLY A O 1
ATOM 714 N N . GLY A 1 94 ? -22.186 2.752 -6.185 1.00 78.69 94 GLY A N 1
ATOM 715 C CA . GLY A 1 94 ? -20.780 3.014 -5.881 1.00 78.69 94 GLY A CA 1
ATOM 716 C C . GLY A 1 94 ? -19.832 2.226 -6.787 1.00 78.69 94 GLY A C 1
ATOM 717 O O . GLY A 1 94 ? -18.903 2.802 -7.352 1.00 78.69 94 GLY A O 1
ATOM 718 N N . ALA A 1 95 ? -20.104 0.936 -7.001 1.00 88.00 95 ALA A N 1
ATOM 719 C CA . ALA A 1 95 ? -19.330 0.102 -7.916 1.00 88.00 95 ALA A CA 1
ATOM 720 C C . ALA A 1 95 ? -19.384 0.642 -9.353 1.00 88.00 95 ALA A C 1
ATOM 722 O O . ALA A 1 95 ? -18.341 0.791 -9.990 1.00 88.00 95 ALA A O 1
ATOM 723 N N . PHE A 1 96 ? -20.567 1.014 -9.851 1.00 90.62 96 PHE A N 1
ATOM 724 C CA . PHE A 1 96 ? -20.703 1.603 -11.185 1.00 90.62 96 PHE A CA 1
ATOM 725 C C . PHE A 1 96 ? -20.025 2.965 -11.313 1.00 90.62 96 PHE A C 1
ATOM 727 O O . PHE A 1 96 ? -19.417 3.233 -12.348 1.00 90.62 96 PHE A O 1
ATOM 734 N N . ALA A 1 97 ? -20.067 3.805 -10.279 1.00 85.88 97 ALA A N 1
ATOM 735 C CA . ALA A 1 97 ? -19.346 5.073 -10.274 1.00 85.88 97 ALA A CA 1
ATOM 736 C C . ALA A 1 97 ? -17.829 4.848 -10.364 1.00 85.88 97 ALA A C 1
ATOM 738 O O . ALA A 1 97 ? -17.163 5.479 -11.183 1.00 85.88 97 ALA A O 1
ATOM 739 N N . VAL A 1 98 ? -17.290 3.903 -9.585 1.00 81.88 98 VAL A N 1
ATOM 740 C CA . VAL A 1 98 ? -15.865 3.539 -9.626 1.00 81.88 98 VAL A CA 1
ATOM 741 C C . VAL A 1 98 ? -15.479 2.998 -11.001 1.00 81.88 98 VAL A C 1
ATOM 743 O O . VAL A 1 98 ? -14.512 3.476 -11.591 1.00 81.88 98 VAL A O 1
ATOM 746 N N . VAL A 1 99 ? -16.253 2.061 -11.554 1.00 91.88 99 VAL A N 1
ATOM 747 C CA . VAL A 1 99 ? -16.012 1.515 -12.898 1.00 91.88 99 VAL A CA 1
ATOM 748 C C . VAL A 1 99 ? -16.079 2.617 -13.955 1.00 91.88 99 VAL A C 1
ATOM 750 O O . VAL A 1 99 ? -15.200 2.691 -14.808 1.00 91.88 99 VAL A O 1
ATOM 753 N N . GLY A 1 100 ? -17.066 3.510 -13.881 1.00 90.12 100 GLY A N 1
ATOM 754 C CA . GLY A 1 100 ? -17.207 4.637 -14.801 1.00 90.12 100 GLY A CA 1
ATOM 755 C C . GLY A 1 100 ? -16.004 5.578 -14.765 1.00 90.12 100 GLY A C 1
ATOM 756 O O . GLY A 1 100 ? -15.478 5.935 -15.817 1.00 90.12 100 GLY A O 1
ATO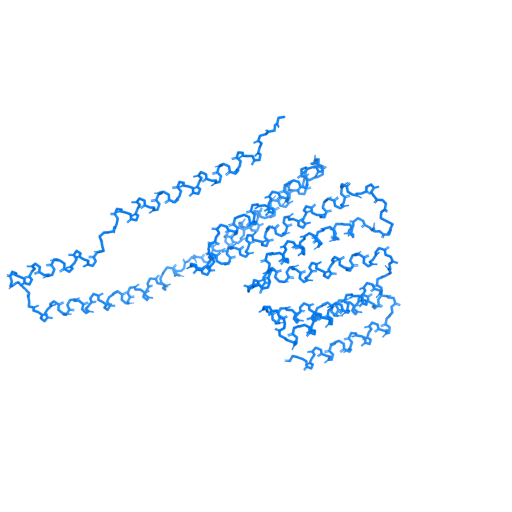M 757 N N . VAL A 1 101 ? -15.515 5.922 -13.571 1.00 87.25 101 VAL A N 1
ATOM 758 C CA . VAL A 1 101 ? -14.298 6.731 -13.407 1.00 87.25 101 VAL A CA 1
ATOM 759 C C . VAL A 1 101 ? -13.078 6.000 -13.964 1.00 87.25 101 VAL A C 1
ATOM 761 O O . VAL A 1 101 ? -12.309 6.606 -14.705 1.00 87.25 101 VAL A O 1
ATOM 764 N N . ILE A 1 102 ? -12.911 4.705 -13.675 1.00 87.50 102 ILE A N 1
ATOM 765 C CA . ILE A 1 102 ? -11.795 3.902 -14.200 1.00 87.50 102 ILE A CA 1
ATOM 766 C C . ILE A 1 102 ? -11.829 3.859 -15.728 1.00 87.50 102 ILE A C 1
ATOM 768 O O . ILE A 1 102 ? -10.798 4.073 -16.358 1.00 87.50 102 ILE A O 1
ATOM 772 N N . LEU A 1 103 ? -12.995 3.623 -16.333 1.00 91.12 103 LEU A N 1
ATOM 773 C CA . LEU A 1 103 ? -13.150 3.586 -17.787 1.00 91.12 103 LEU A CA 1
ATOM 774 C C . LEU A 1 103 ? -12.885 4.952 -18.420 1.00 91.12 103 LEU A C 1
ATOM 776 O O . LEU A 1 103 ? -12.218 5.027 -19.449 1.00 91.12 103 LEU A O 1
ATOM 780 N N . LEU A 1 104 ? -13.368 6.030 -17.799 1.00 90.12 104 LEU A N 1
ATOM 781 C CA . LEU A 1 104 ? -13.116 7.391 -18.258 1.00 90.12 104 LEU A CA 1
ATOM 782 C C . LEU A 1 104 ? -11.618 7.710 -18.218 1.00 90.12 104 LEU A C 1
ATOM 784 O O . LEU A 1 104 ? -11.063 8.188 -19.207 1.00 90.12 104 LEU A O 1
ATOM 788 N N . VAL A 1 105 ? -10.960 7.397 -17.101 1.00 89.31 105 VAL A N 1
ATOM 789 C CA . VAL A 1 105 ? -9.512 7.549 -16.952 1.00 89.31 105 VAL A CA 1
ATOM 790 C C . VAL A 1 105 ? -8.808 6.707 -18.006 1.00 89.31 105 VAL A C 1
ATOM 792 O O . VAL A 1 105 ? -8.090 7.271 -18.814 1.00 89.31 105 VAL A O 1
ATOM 795 N N . ALA A 1 106 ? -9.072 5.405 -18.097 1.00 88.94 106 ALA A N 1
ATOM 796 C CA . ALA A 1 106 ? -8.434 4.517 -19.069 1.00 88.94 106 ALA A CA 1
ATOM 797 C C . ALA A 1 106 ? -8.611 4.990 -20.522 1.00 88.94 106 ALA A C 1
ATOM 799 O O . ALA A 1 106 ? -7.694 4.847 -21.330 1.00 88.94 106 ALA A O 1
ATOM 800 N N . ARG A 1 107 ? -9.765 5.582 -20.852 1.00 93.94 107 ARG A N 1
ATOM 801 C CA . ARG A 1 107 ? -10.053 6.104 -22.189 1.00 93.94 107 ARG A CA 1
ATOM 802 C C . ARG A 1 107 ? -9.250 7.358 -22.523 1.00 93.94 107 ARG A C 1
ATOM 804 O O . ARG A 1 107 ? -8.731 7.432 -23.629 1.00 93.94 107 ARG A O 1
ATOM 811 N N . TYR A 1 108 ? -9.188 8.330 -21.614 1.00 93.12 108 TYR A N 1
ATOM 812 C CA . TYR A 1 108 ? -8.573 9.639 -21.878 1.00 93.12 108 TYR A CA 1
ATOM 813 C C . TYR A 1 108 ? -7.115 9.736 -21.426 1.00 93.12 108 TYR A C 1
ATOM 815 O O . TYR A 1 108 ? -6.401 10.645 -21.838 1.00 93.12 108 TYR A O 1
ATOM 823 N N . TRP A 1 109 ? -6.648 8.802 -20.600 1.00 91.69 109 TRP A N 1
ATOM 824 C CA . TRP A 1 109 ? -5.282 8.771 -20.090 1.00 91.69 109 TRP A CA 1
ATOM 825 C C . TRP A 1 109 ? -4.219 8.830 -21.192 1.00 91.69 109 TRP A C 1
ATOM 827 O O . TRP A 1 109 ? -3.311 9.655 -21.057 1.00 91.69 109 TRP A O 1
ATOM 837 N N . PRO A 1 110 ? -4.321 8.060 -22.300 1.00 90.75 110 PRO A N 1
ATOM 838 C CA . PRO A 1 110 ? -3.350 8.119 -23.393 1.00 90.75 110 PRO A CA 1
ATOM 839 C C . PRO A 1 110 ? -3.236 9.508 -24.038 1.00 90.75 110 PRO A C 1
ATOM 841 O O . PRO A 1 110 ? -2.148 9.883 -24.465 1.00 90.75 110 PRO A O 1
ATOM 844 N N . ASP A 1 111 ? -4.310 10.297 -24.018 1.00 93.88 111 ASP A N 1
ATOM 845 C CA . ASP A 1 111 ? -4.365 11.625 -24.641 1.00 93.88 111 ASP A CA 1
ATOM 846 C C . ASP A 1 111 ? -3.873 12.748 -23.709 1.00 93.88 111 ASP A C 1
ATOM 848 O O . ASP A 1 111 ? -3.627 13.875 -24.144 1.00 93.88 111 ASP A O 1
ATOM 852 N N . LEU A 1 112 ? -3.714 12.468 -22.410 1.00 91.56 112 LEU A N 1
ATOM 853 C CA . LEU A 1 112 ? -3.203 13.441 -21.450 1.00 91.56 112 LEU A CA 1
ATOM 854 C C . LEU A 1 112 ? -1.693 13.632 -21.604 1.00 91.56 112 LEU A C 1
ATOM 856 O O . LEU A 1 112 ? -0.924 12.672 -21.602 1.00 91.56 112 LEU A O 1
ATOM 860 N N . ALA A 1 113 ? -1.258 14.893 -21.615 1.00 93.75 113 ALA A N 1
ATOM 861 C CA . ALA A 1 113 ? 0.151 15.226 -21.441 1.00 93.75 113 ALA A CA 1
ATOM 862 C C . ALA A 1 113 ? 0.668 14.693 -20.091 1.00 93.75 113 ALA A C 1
ATOM 864 O O . ALA A 1 113 ? -0.051 14.730 -19.087 1.00 93.75 113 ALA A O 1
ATOM 865 N N . THR A 1 114 ? 1.938 14.281 -20.035 1.00 92.62 114 THR A N 1
ATOM 866 C CA . THR A 1 114 ? 2.595 13.748 -18.825 1.00 92.62 114 THR A CA 1
ATOM 867 C C . THR A 1 114 ? 2.382 14.627 -17.592 1.00 92.62 114 THR A C 1
ATOM 869 O O . THR A 1 114 ? 2.084 14.124 -16.510 1.00 92.62 114 THR A O 1
ATOM 872 N N . GLY A 1 115 ? 2.445 15.955 -17.755 1.00 92.44 115 GLY A N 1
ATOM 873 C CA . GLY A 1 115 ? 2.196 16.898 -16.663 1.00 92.44 115 GLY A CA 1
ATOM 874 C C . GLY A 1 115 ? 0.816 16.731 -16.015 1.00 92.44 115 GLY A C 1
ATOM 875 O O . GLY A 1 115 ? 0.708 16.809 -14.795 1.00 92.44 115 GLY A O 1
ATOM 876 N N . TRP A 1 116 ? -0.228 16.425 -16.793 1.00 94.38 116 TRP A N 1
ATOM 877 C CA . TRP A 1 116 ? -1.572 16.167 -16.265 1.00 94.38 116 TRP A CA 1
ATOM 878 C C . TRP A 1 116 ? -1.704 14.789 -15.630 1.00 94.38 116 TRP A C 1
ATOM 880 O O . TRP A 1 116 ? -2.345 14.664 -14.585 1.00 94.38 116 TRP A O 1
ATOM 890 N N . ARG A 1 117 ? -1.054 13.775 -16.207 1.00 93.38 117 ARG A N 1
ATOM 891 C CA . ARG A 1 117 ? -1.025 12.420 -15.638 1.00 93.38 117 ARG A CA 1
ATOM 892 C C . ARG A 1 117 ? -0.344 12.370 -14.270 1.00 93.38 117 ARG A C 1
ATOM 894 O O . ARG A 1 117 ? -0.726 11.556 -13.440 1.00 93.38 117 ARG A O 1
ATOM 901 N N . ILE A 1 118 ? 0.623 13.254 -14.014 1.00 95.81 118 ILE A N 1
ATOM 902 C CA . ILE A 1 118 ? 1.254 13.425 -12.693 1.00 95.81 118 ILE A CA 1
ATOM 903 C C . ILE A 1 118 ? 0.430 14.378 -11.817 1.00 95.81 118 ILE A C 1
ATOM 905 O O . ILE A 1 118 ? 0.186 14.104 -10.641 1.00 95.81 118 ILE A O 1
ATOM 909 N N . GLY A 1 119 ? -0.016 15.500 -12.387 1.00 96.06 119 GLY A N 1
ATOM 910 C CA . GLY A 1 119 ? -0.683 16.577 -11.662 1.00 96.06 119 GLY A CA 1
ATOM 911 C C . GLY A 1 119 ? -2.024 16.175 -11.052 1.00 96.06 119 GLY A C 1
ATOM 912 O O . GLY A 1 119 ? -2.302 16.552 -9.917 1.00 96.06 119 GLY A O 1
ATOM 913 N N . ILE A 1 120 ? -2.841 15.385 -11.760 1.00 94.12 120 ILE A N 1
ATOM 914 C CA . ILE A 1 120 ? -4.154 14.951 -11.257 1.00 94.12 120 ILE A CA 1
ATOM 915 C C . ILE A 1 120 ? -4.000 14.046 -10.018 1.00 94.12 120 ILE A C 1
ATOM 917 O O . ILE A 1 120 ? -4.557 14.393 -8.974 1.00 94.12 120 ILE A O 1
ATOM 921 N N . PRO A 1 121 ? -3.223 12.943 -10.043 1.00 96.12 121 PRO A N 1
ATOM 922 C CA . PRO A 1 121 ? -3.015 12.132 -8.844 1.00 96.12 121 PRO A CA 1
ATOM 923 C C . PRO A 1 121 ? -2.295 12.880 -7.715 1.00 96.12 121 PRO A C 1
ATOM 925 O O . PRO A 1 121 ? -2.629 12.682 -6.547 1.00 96.12 121 PRO A O 1
ATOM 928 N N . ALA A 1 122 ? -1.368 13.792 -8.032 1.00 97.06 122 ALA A N 1
ATOM 929 C CA . ALA A 1 122 ? -0.748 14.655 -7.027 1.00 97.06 122 ALA A CA 1
ATOM 930 C C . ALA A 1 122 ? -1.773 15.592 -6.357 1.00 97.06 122 ALA A C 1
ATOM 932 O O . ALA A 1 122 ? -1.728 15.788 -5.143 1.00 97.06 122 ALA A O 1
ATOM 933 N N . ALA A 1 123 ? -2.743 16.124 -7.105 1.00 96.50 123 ALA A N 1
ATOM 934 C CA . ALA A 1 123 ? -3.834 16.915 -6.538 1.00 96.50 123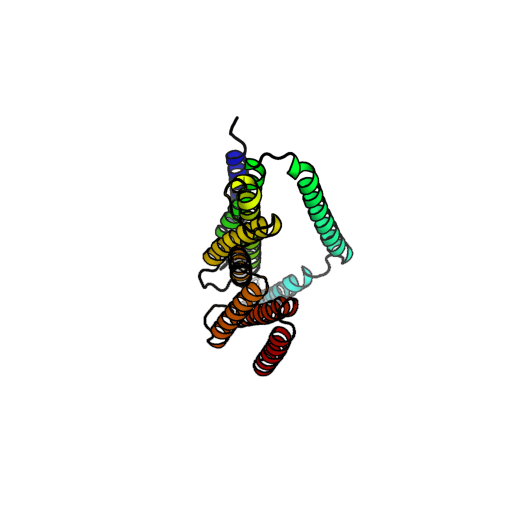 ALA A CA 1
ATOM 935 C C . ALA A 1 123 ? -4.737 16.070 -5.622 1.00 96.50 123 ALA A C 1
ATOM 937 O O . ALA 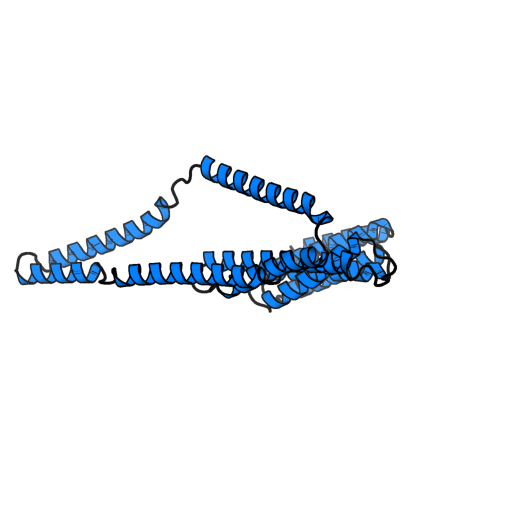A 1 123 ? -5.116 16.537 -4.547 1.00 96.50 123 ALA A O 1
ATOM 938 N N . VAL A 1 124 ? -5.021 14.813 -5.991 1.00 95.62 124 VAL A N 1
ATOM 939 C CA . VAL A 1 124 ? -5.720 13.853 -5.112 1.00 95.62 124 VAL A CA 1
ATOM 940 C C . VAL A 1 124 ? -4.920 13.610 -3.831 1.00 95.62 124 VAL A C 1
ATOM 942 O O . VAL A 1 124 ? -5.500 13.611 -2.744 1.00 95.62 124 VAL A O 1
ATOM 945 N N . ALA A 1 125 ? -3.593 13.477 -3.936 1.00 97.38 125 ALA A N 1
ATOM 946 C CA . ALA A 1 125 ? -2.709 13.335 -2.783 1.00 97.38 125 ALA A CA 1
ATOM 947 C C . ALA A 1 125 ? -2.845 14.511 -1.810 1.00 97.38 125 ALA A C 1
ATOM 949 O O . ALA A 1 125 ? -3.113 14.316 -0.623 1.00 97.38 125 ALA A O 1
ATOM 950 N N . VAL A 1 126 ? -2.729 15.736 -2.326 1.00 97.81 126 VAL A N 1
ATOM 951 C CA . VAL A 1 126 ? -2.858 16.967 -1.535 1.00 97.81 126 VAL A CA 1
ATOM 952 C C . VAL A 1 126 ? -4.243 17.066 -0.899 1.00 97.81 126 VAL A C 1
ATOM 954 O O . VAL A 1 126 ? -4.336 17.326 0.300 1.00 97.81 126 VAL A O 1
ATOM 957 N N . ALA A 1 127 ? -5.312 16.817 -1.658 1.00 96.44 127 ALA A N 1
ATOM 958 C CA . ALA A 1 127 ? -6.680 16.874 -1.152 1.00 96.44 127 ALA A CA 1
ATOM 959 C C . ALA A 1 127 ? -6.934 15.841 -0.041 1.00 96.44 127 ALA A C 1
ATOM 961 O O . ALA A 1 127 ? -7.518 16.182 0.986 1.00 96.44 127 ALA A O 1
ATOM 962 N N . GLY A 1 128 ? -6.455 14.604 -0.207 1.00 95.31 128 GLY A N 1
ATOM 963 C CA . GLY A 1 128 ? -6.575 13.550 0.802 1.00 95.31 128 GLY A CA 1
ATOM 964 C C . GLY A 1 128 ? -5.797 13.868 2.080 1.00 95.31 128 GLY A C 1
ATOM 965 O O . GLY A 1 128 ? -6.337 13.771 3.185 1.00 95.31 128 GLY A O 1
ATOM 966 N N . VAL A 1 129 ? -4.546 14.320 1.947 1.00 95.56 129 VAL A N 1
ATOM 967 C CA . VAL A 1 129 ? -3.693 14.683 3.091 1.00 95.56 129 VAL A CA 1
ATOM 968 C C . VAL A 1 129 ? -4.253 15.890 3.838 1.00 95.56 129 VAL A C 1
ATOM 970 O O . VAL A 1 129 ? -4.444 15.812 5.054 1.00 95.56 129 VAL A O 1
ATOM 973 N N . ALA A 1 130 ? -4.552 16.980 3.125 1.00 96.00 130 ALA A N 1
ATOM 974 C CA . ALA A 1 130 ? -5.096 18.201 3.710 1.00 96.00 130 ALA A CA 1
ATOM 975 C C . ALA A 1 130 ? -6.479 17.951 4.321 1.00 96.00 130 ALA A C 1
ATOM 977 O O . ALA A 1 130 ? -6.715 18.317 5.470 1.00 96.00 130 ALA A O 1
ATOM 978 N N . GLY A 1 131 ? -7.363 17.256 3.599 1.00 92.69 131 GLY A N 1
ATOM 979 C CA . GLY A 1 131 ? -8.687 16.879 4.085 1.00 92.69 131 GLY A CA 1
ATOM 980 C C . GLY A 1 131 ? -8.611 16.081 5.382 1.00 92.69 131 GLY A C 1
ATOM 981 O O . GLY A 1 131 ? -9.263 16.442 6.356 1.00 92.69 131 GLY A O 1
ATOM 982 N N . GLY A 1 132 ? -7.757 15.055 5.445 1.00 92.00 132 GLY A N 1
ATOM 983 C CA . GLY A 1 132 ? -7.564 14.286 6.674 1.00 92.00 132 GLY A CA 1
ATOM 984 C C . GLY A 1 132 ? -6.904 15.089 7.802 1.00 92.00 132 GLY A C 1
ATOM 985 O O . GLY A 1 132 ? -7.239 14.887 8.966 1.00 92.00 132 GLY A O 1
ATOM 986 N N . ALA A 1 133 ? -6.004 16.029 7.492 1.00 92.44 133 ALA A N 1
ATOM 987 C CA . ALA A 1 133 ? -5.366 16.884 8.497 1.00 92.44 133 ALA A CA 1
ATOM 988 C C . ALA A 1 133 ? -6.350 17.853 9.175 1.00 92.44 133 ALA A C 1
ATOM 990 O O . ALA A 1 133 ? -6.166 18.169 10.349 1.00 92.44 133 ALA A O 1
ATOM 991 N N . LEU A 1 134 ? -7.397 18.280 8.460 1.00 93.38 134 LEU A N 1
ATOM 992 C CA . LEU A 1 134 ? -8.458 19.154 8.974 1.00 93.38 134 LEU A CA 1
ATOM 993 C C . LEU A 1 134 ? -9.459 18.437 9.896 1.00 93.38 134 LEU A C 1
ATOM 995 O O . LEU A 1 134 ? -10.230 19.106 10.584 1.00 93.38 134 LEU A O 1
ATOM 999 N N . LEU A 1 135 ? -9.479 17.100 9.900 1.00 89.56 135 LEU A N 1
ATOM 1000 C CA . LEU A 1 135 ? -10.370 16.310 10.752 1.00 89.56 135 LEU A CA 1
ATOM 1001 C C . LEU A 1 135 ? -9.742 16.081 12.123 1.00 89.56 135 LEU A C 1
ATOM 1003 O O . LEU A 1 135 ? -8.639 15.548 12.213 1.00 89.56 135 LEU A O 1
ATOM 1007 N N . ASP A 1 136 ? -10.461 16.416 13.188 1.00 85.12 136 ASP A N 1
ATOM 1008 C CA . ASP A 1 136 ? -10.027 16.120 14.551 1.00 85.12 136 ASP A CA 1
ATOM 1009 C C . ASP A 1 136 ? -10.415 14.682 14.940 1.00 85.12 136 ASP A C 1
ATOM 1011 O O . ASP A 1 136 ? -11.593 14.323 14.972 1.00 85.12 136 ASP A O 1
ATOM 1015 N N . GLU A 1 137 ? -9.409 13.843 15.198 1.00 80.56 137 GLU A N 1
ATOM 1016 C CA . GLU A 1 137 ? -9.575 12.415 15.508 1.00 80.56 137 GLU A CA 1
ATOM 1017 C C . GLU A 1 137 ? -9.985 12.138 16.966 1.00 80.56 137 GLU A C 1
ATOM 1019 O O . GLU A 1 137 ? -10.267 10.981 17.309 1.00 80.56 137 GLU A O 1
ATOM 1024 N N . GLN A 1 138 ? -10.017 13.177 17.810 1.00 80.69 138 GLN A N 1
ATOM 1025 C CA . GLN A 1 138 ? -10.388 13.086 19.227 1.00 80.69 138 GLN A CA 1
ATOM 1026 C C . GLN A 1 138 ? -11.893 13.256 19.475 1.00 80.69 138 GLN A C 1
ATOM 1028 O O . GLN A 1 138 ? -12.368 12.895 20.546 1.00 80.69 138 GLN A O 1
ATOM 1033 N N . ILE A 1 139 ? -12.638 13.783 18.497 1.00 82.56 139 ILE A N 1
ATOM 1034 C CA . ILE A 1 139 ? -14.060 14.117 18.660 1.00 82.56 139 ILE A CA 1
ATOM 1035 C C . ILE A 1 139 ? -14.962 12.894 18.453 1.00 82.56 139 ILE A C 1
ATOM 1037 O O . ILE A 1 139 ? -15.904 12.696 19.212 1.00 82.56 139 ILE A O 1
ATOM 1041 N N . ASP A 1 140 ? -14.703 12.098 17.410 1.00 86.31 140 ASP A N 1
ATOM 1042 C CA . ASP A 1 140 ? -15.578 10.995 16.991 1.00 86.31 140 ASP A CA 1
ATOM 1043 C C . ASP A 1 140 ? -14.783 9.902 16.248 1.00 86.31 140 ASP A C 1
ATOM 1045 O O . ASP A 1 140 ? -13.923 10.182 15.401 1.00 86.31 140 ASP A O 1
ATOM 1049 N N . ASP A 1 141 ? -15.104 8.638 16.523 1.00 86.44 141 ASP A N 1
ATOM 1050 C CA . ASP A 1 141 ? -14.568 7.467 15.828 1.00 86.44 141 ASP A CA 1
ATOM 1051 C C . ASP A 1 141 ? -14.913 7.452 14.328 1.00 86.44 141 ASP A C 1
ATOM 1053 O O . ASP A 1 141 ? -14.145 6.917 13.519 1.00 86.44 141 ASP A O 1
ATOM 1057 N N . ALA A 1 142 ? -16.041 8.038 13.917 1.00 86.06 142 ALA A N 1
ATOM 1058 C CA . ALA A 1 142 ? -16.392 8.203 12.507 1.00 86.06 142 ALA A CA 1
ATOM 1059 C C . ALA A 1 142 ? -15.416 9.154 11.791 1.00 86.06 142 ALA A C 1
ATOM 1061 O O . ALA A 1 142 ? -14.930 8.844 10.698 1.00 86.06 142 ALA A O 1
ATOM 1062 N N . LEU A 1 143 ? -15.052 10.273 12.428 1.00 87.25 143 LEU A N 1
ATOM 1063 C CA . LEU A 1 143 ? -14.076 11.227 11.887 1.00 87.25 143 LEU A CA 1
ATOM 1064 C C . LEU A 1 143 ? -12.671 10.628 11.829 1.00 87.25 143 LEU A C 1
ATOM 1066 O O . LEU A 1 143 ? -11.947 10.855 10.857 1.00 87.25 143 LEU A O 1
ATOM 1070 N N . ARG A 1 144 ? -12.304 9.799 12.813 1.00 89.75 144 ARG A N 1
ATOM 1071 C CA . ARG A 1 144 ? -11.049 9.035 12.795 1.00 89.75 144 ARG A CA 1
ATOM 1072 C C . ARG A 1 144 ? -10.978 8.092 11.591 1.00 89.75 144 ARG A C 1
ATOM 1074 O O . ARG A 1 144 ? -9.985 8.102 10.861 1.00 89.75 144 ARG A O 1
ATOM 1081 N N . ARG A 1 145 ? -12.043 7.323 11.336 1.00 89.25 145 ARG A N 1
ATOM 1082 C CA . ARG A 1 145 ? -12.134 6.421 10.171 1.00 89.25 145 ARG A CA 1
ATOM 1083 C C . ARG A 1 145 ? -12.072 7.183 8.847 1.00 89.25 145 ARG A C 1
ATOM 1085 O O . ARG A 1 145 ? -11.338 6.784 7.938 1.00 89.25 145 ARG A O 1
ATOM 1092 N N . LEU A 1 146 ? -12.781 8.308 8.752 1.00 89.75 146 LEU A N 1
ATOM 1093 C CA . LEU A 1 146 ? -12.746 9.175 7.575 1.00 89.75 146 LEU A CA 1
ATOM 1094 C C . LEU A 1 146 ? -11.341 9.743 7.337 1.00 89.75 146 LEU A C 1
ATOM 1096 O O . LEU A 1 146 ? -10.852 9.700 6.210 1.00 89.75 146 LEU A O 1
ATOM 1100 N N . ARG A 1 147 ? -10.652 10.202 8.388 1.00 93.69 147 ARG A N 1
ATOM 1101 C CA . ARG A 1 147 ? -9.267 10.689 8.307 1.00 93.69 147 ARG A CA 1
ATOM 1102 C C . ARG A 1 147 ? -8.325 9.627 7.756 1.00 93.69 147 ARG A C 1
ATOM 1104 O O . ARG A 1 147 ? -7.561 9.914 6.838 1.00 93.69 147 ARG A O 1
ATOM 1111 N N . TRP A 1 148 ? -8.385 8.403 8.278 1.00 92.69 148 TRP A N 1
ATOM 1112 C CA . TRP A 1 148 ? -7.538 7.313 7.790 1.00 92.69 148 TRP A CA 1
ATOM 1113 C C . TRP A 1 148 ? -7.814 6.978 6.324 1.00 92.69 148 TRP A C 1
ATOM 1115 O O . TRP A 1 148 ? -6.873 6.733 5.571 1.00 92.69 148 TRP A O 1
ATOM 1125 N N . THR A 1 149 ? -9.084 7.026 5.919 1.00 92.62 149 THR A N 1
ATOM 1126 C CA . THR A 1 149 ? -9.511 6.797 4.534 1.00 92.62 149 THR A CA 1
ATOM 1127 C C . THR A 1 149 ? -8.996 7.895 3.606 1.00 92.62 149 THR A C 1
ATOM 1129 O O . THR A 1 149 ? -8.385 7.590 2.586 1.00 92.62 149 THR A O 1
ATOM 1132 N N . LEU A 1 150 ? -9.158 9.170 3.972 1.00 93.81 150 LEU A N 1
ATOM 1133 C CA . LEU A 1 150 ? -8.658 10.305 3.187 1.00 93.81 150 LEU A CA 1
ATOM 1134 C C . LEU A 1 150 ? -7.140 10.260 3.021 1.00 93.81 150 LEU A C 1
ATOM 1136 O O . LEU A 1 150 ? -6.620 10.530 1.942 1.00 93.81 150 LEU A O 1
ATOM 1140 N N . TRP A 1 151 ? -6.425 9.868 4.069 1.00 97.06 151 TRP A N 1
ATOM 1141 C CA . TRP A 1 151 ? -4.986 9.672 3.996 1.00 97.06 151 TRP A CA 1
ATOM 1142 C C . TRP A 1 151 ? -4.589 8.487 3.130 1.00 97.06 151 TRP A C 1
ATOM 1144 O O . TRP A 1 151 ? -3.610 8.590 2.405 1.00 97.06 151 TRP A O 1
ATOM 1154 N N . LEU A 1 152 ? -5.344 7.387 3.152 1.00 96.06 152 LEU A N 1
ATOM 1155 C CA . LEU A 1 152 ? -5.099 6.256 2.259 1.00 96.06 152 LEU A CA 1
ATOM 1156 C C . LEU A 1 152 ? -5.328 6.644 0.792 1.00 96.06 152 LEU A C 1
ATOM 1158 O O . LEU A 1 152 ? -4.499 6.329 -0.057 1.00 96.06 152 LEU A O 1
ATOM 1162 N N . VAL A 1 153 ? -6.400 7.389 0.505 1.00 96.25 153 VAL A N 1
ATOM 1163 C CA . VAL A 1 153 ? -6.653 7.978 -0.821 1.00 96.25 153 VAL A CA 1
ATOM 1164 C C . VAL A 1 153 ? -5.512 8.915 -1.215 1.00 96.25 153 VAL A C 1
ATOM 1166 O O . VAL A 1 153 ? -5.040 8.871 -2.349 1.00 96.25 153 VAL A O 1
ATOM 1169 N N . GLY A 1 154 ? -5.019 9.715 -0.267 1.00 97.38 154 GLY A N 1
ATOM 1170 C CA . GLY A 1 154 ? -3.874 10.589 -0.481 1.00 97.38 154 GLY A CA 1
ATOM 1171 C C . GLY A 1 154 ? -2.601 9.813 -0.849 1.00 97.38 154 GLY A C 1
ATOM 1172 O O . GLY A 1 154 ? -1.918 10.154 -1.817 1.00 97.38 154 GLY A O 1
ATOM 1173 N N . THR A 1 155 ? -2.324 8.720 -0.134 1.00 97.81 155 THR A N 1
ATOM 1174 C CA . THR A 1 155 ? -1.220 7.799 -0.433 1.00 97.81 155 THR A CA 1
ATOM 1175 C C . THR A 1 155 ? -1.373 7.129 -1.796 1.00 97.81 155 THR A C 1
ATOM 1177 O O . THR A 1 155 ? -0.409 7.059 -2.555 1.00 97.81 155 THR A O 1
ATOM 1180 N N . ALA A 1 156 ? -2.573 6.671 -2.151 1.00 97.06 156 ALA A N 1
ATOM 1181 C CA . ALA A 1 156 ? -2.830 6.100 -3.471 1.00 97.06 156 ALA A CA 1
ATOM 1182 C C . ALA A 1 156 ? -2.594 7.134 -4.586 1.00 97.06 156 ALA A C 1
ATOM 1184 O O . ALA A 1 156 ? -1.986 6.816 -5.611 1.00 97.06 156 ALA A O 1
ATOM 1185 N N . GLY A 1 157 ? -3.004 8.388 -4.363 1.00 97.19 157 GLY A N 1
ATOM 1186 C CA . GLY A 1 157 ? -2.746 9.509 -5.265 1.00 97.19 157 GLY A CA 1
ATOM 1187 C C . GLY A 1 157 ? -1.252 9.764 -5.474 1.00 97.19 157 GLY A C 1
ATOM 1188 O O . GLY A 1 157 ? -0.796 9.805 -6.618 1.00 97.19 157 GLY A O 1
ATOM 1189 N N . ILE A 1 158 ? -0.463 9.867 -4.393 1.00 97.94 158 ILE A N 1
ATOM 1190 C CA . ILE A 1 158 ? 0.982 10.128 -4.519 1.00 97.94 158 ILE A CA 1
ATOM 1191 C C . ILE A 1 158 ? 1.732 8.929 -5.103 1.00 97.94 158 ILE A C 1
ATOM 1193 O O . ILE A 1 158 ? 2.652 9.116 -5.895 1.00 97.94 158 ILE A O 1
ATOM 1197 N N . GLY A 1 159 ? 1.320 7.702 -4.773 1.00 97.56 159 GLY A N 1
ATOM 1198 C CA . GLY A 1 159 ? 1.868 6.493 -5.379 1.00 97.56 159 GLY A CA 1
ATOM 1199 C C . GLY A 1 159 ? 1.586 6.458 -6.882 1.00 97.56 159 GLY A C 1
ATOM 1200 O O . GLY A 1 159 ? 2.487 6.228 -7.685 1.00 97.56 159 GLY A O 1
ATOM 1201 N N . THR A 1 160 ? 0.365 6.782 -7.302 1.00 96.44 160 THR A N 1
ATOM 1202 C CA . THR A 1 160 ? 0.040 6.874 -8.734 1.00 96.44 160 THR A CA 1
ATOM 1203 C C . THR A 1 160 ? 0.899 7.941 -9.418 1.00 96.44 160 THR A C 1
ATOM 1205 O O . THR A 1 160 ? 1.520 7.655 -10.438 1.00 96.44 160 THR A O 1
ATOM 1208 N N . ALA A 1 161 ? 1.033 9.135 -8.827 1.00 96.62 161 ALA A N 1
ATOM 1209 C CA . ALA A 1 161 ? 1.904 10.187 -9.359 1.00 96.62 161 ALA A CA 1
ATOM 1210 C C . ALA A 1 161 ? 3.368 9.727 -9.489 1.00 96.62 161 ALA A C 1
ATOM 1212 O O . ALA A 1 161 ? 4.006 10.008 -10.501 1.00 96.62 161 ALA A O 1
ATOM 1213 N N . GLY A 1 162 ? 3.889 8.995 -8.499 1.00 95.94 162 GLY A N 1
ATOM 1214 C CA . GLY A 1 162 ? 5.251 8.457 -8.507 1.00 95.94 162 GLY A CA 1
ATOM 1215 C C . GLY A 1 162 ? 5.487 7.421 -9.599 1.00 95.94 162 GLY A C 1
ATOM 1216 O O . GLY A 1 162 ? 6.495 7.491 -10.298 1.00 95.94 162 GLY A O 1
ATOM 1217 N N . GLY A 1 163 ? 4.542 6.499 -9.791 1.00 94.38 163 GLY A N 1
ATOM 1218 C CA . GLY A 1 163 ? 4.620 5.497 -10.856 1.00 94.38 163 GLY A CA 1
ATOM 1219 C C . GLY A 1 163 ? 4.612 6.137 -12.242 1.00 94.38 163 GLY A C 1
ATOM 1220 O O . GLY A 1 163 ? 5.439 5.800 -13.084 1.00 94.38 163 GLY A O 1
ATOM 1221 N N . VAL A 1 164 ? 3.744 7.131 -12.451 1.00 94.50 164 VAL A N 1
ATOM 1222 C CA . VAL A 1 164 ? 3.685 7.901 -13.703 1.00 94.50 164 VAL A CA 1
ATOM 1223 C C . VAL A 1 164 ? 4.951 8.717 -13.918 1.00 94.50 164 VAL A C 1
ATOM 1225 O O . VAL A 1 164 ? 5.478 8.733 -15.023 1.00 94.50 164 VAL A O 1
ATOM 1228 N N . ALA A 1 165 ? 5.467 9.382 -12.884 1.00 93.50 165 ALA A N 1
ATOM 1229 C CA . ALA A 1 165 ? 6.708 10.140 -12.994 1.00 93.50 165 ALA A CA 1
ATOM 1230 C C . ALA A 1 165 ? 7.883 9.229 -13.384 1.00 93.50 165 ALA A C 1
ATOM 1232 O O . ALA A 1 165 ? 8.676 9.595 -14.250 1.00 93.50 165 ALA A O 1
ATOM 1233 N N . MET A 1 166 ? 7.961 8.028 -12.805 1.00 90.44 166 MET A N 1
ATOM 1234 C CA . MET A 1 166 ? 9.008 7.061 -13.132 1.00 90.44 166 MET A CA 1
ATOM 1235 C C . MET A 1 166 ? 8.858 6.476 -14.544 1.00 90.44 166 MET A C 1
ATOM 1237 O O . MET A 1 166 ? 9.859 6.224 -15.215 1.00 90.44 166 MET A O 1
ATOM 1241 N N . TYR A 1 167 ? 7.617 6.281 -14.997 1.00 90.06 167 TYR A N 1
ATOM 1242 C CA . TYR A 1 167 ? 7.298 5.729 -16.312 1.00 90.06 167 TYR A CA 1
ATOM 1243 C C . TYR A 1 167 ? 7.448 6.747 -17.450 1.00 90.06 167 TYR A C 1
ATOM 1245 O O . TYR A 1 167 ? 8.147 6.470 -18.415 1.00 90.06 167 TYR A O 1
ATOM 1253 N N . ASP A 1 168 ? 6.841 7.929 -17.328 1.00 88.12 168 ASP A N 1
ATOM 1254 C CA . ASP A 1 168 ? 6.788 8.929 -18.401 1.00 88.12 168 ASP A CA 1
ATOM 1255 C C . ASP A 1 168 ? 7.954 9.932 -18.318 1.00 88.12 168 ASP A C 1
ATOM 1257 O O . ASP A 1 168 ? 8.630 10.198 -19.309 1.00 88.12 168 ASP A O 1
ATOM 1261 N N . ALA A 1 169 ? 8.191 10.532 -17.144 1.00 82.75 169 ALA A N 1
ATOM 1262 C CA . ALA A 1 169 ? 9.106 11.674 -17.018 1.00 82.75 169 ALA A CA 1
ATOM 1263 C C . ALA A 1 169 ? 10.575 11.254 -16.851 1.00 82.75 169 ALA A C 1
ATOM 1265 O O . ALA A 1 169 ? 11.475 11.930 -17.348 1.00 82.75 169 ALA A O 1
ATOM 1266 N N . LEU A 1 170 ? 10.815 10.136 -16.164 1.00 81.25 170 LEU A N 1
ATOM 1267 C CA . LEU A 1 170 ? 12.149 9.584 -15.912 1.00 81.25 170 LEU A CA 1
ATOM 1268 C C . LEU A 1 170 ? 12.503 8.434 -16.870 1.00 81.25 170 LEU A C 1
ATOM 1270 O O . LEU A 1 170 ? 13.603 7.889 -16.788 1.00 81.25 170 LEU A O 1
ATOM 1274 N N . ALA A 1 171 ? 11.619 8.099 -17.819 1.00 75.69 171 ALA A N 1
ATOM 1275 C CA . ALA A 1 171 ? 11.890 7.156 -18.910 1.00 75.69 171 ALA A CA 1
ATOM 1276 C C . ALA A 1 171 ? 13.222 7.423 -19.642 1.00 75.69 171 ALA A C 1
ATOM 1278 O O . ALA A 1 171 ? 13.971 6.468 -19.856 1.00 75.69 171 ALA A O 1
ATOM 1279 N N . PRO A 1 172 ? 13.572 8.687 -19.978 1.00 74.00 172 PRO A N 1
ATOM 1280 C CA . PRO A 1 172 ? 14.818 8.999 -20.679 1.00 74.00 172 PRO A CA 1
ATOM 1281 C C . PRO A 1 172 ? 16.091 8.732 -19.867 1.00 74.00 172 PRO A C 1
ATOM 1283 O O . PRO A 1 172 ? 17.180 8.736 -20.437 1.00 74.00 172 PRO A O 1
ATOM 1286 N N . ILE A 1 173 ? 15.983 8.523 -18.549 1.00 74.19 173 ILE A N 1
ATOM 1287 C CA . ILE A 1 173 ? 17.123 8.157 -17.711 1.00 74.19 173 ILE A CA 1
ATOM 1288 C C . ILE A 1 173 ? 17.381 6.654 -17.912 1.00 74.19 173 ILE A C 1
ATOM 1290 O O . ILE A 1 173 ? 16.492 5.836 -17.628 1.00 74.19 173 ILE A O 1
ATOM 1294 N N . PRO A 1 174 ? 18.568 6.264 -18.416 1.00 64.69 174 PRO A N 1
ATOM 1295 C CA . PRO A 1 174 ? 18.890 4.868 -18.664 1.00 64.69 174 PRO A CA 1
ATOM 1296 C C . PRO A 1 174 ? 19.074 4.133 -17.334 1.00 64.69 174 PRO A C 1
ATOM 1298 O O . PRO A 1 174 ? 20.153 4.121 -16.751 1.00 64.69 174 PRO A O 1
ATOM 1301 N N . VAL A 1 175 ? 17.991 3.516 -16.870 1.00 66.38 175 VAL A N 1
ATOM 1302 C CA . VAL A 1 175 ? 17.999 2.471 -15.845 1.00 66.38 175 VAL A CA 1
ATOM 1303 C C . VAL A 1 175 ? 18.017 1.147 -16.599 1.00 66.38 175 VAL A C 1
ATOM 1305 O O . VAL A 1 175 ? 17.026 0.778 -17.239 1.00 66.38 175 VAL A O 1
ATOM 1308 N N . TYR A 1 176 ? 19.176 0.491 -16.618 1.00 65.56 176 TYR A N 1
ATOM 1309 C CA . TYR A 1 176 ? 19.356 -0.791 -17.295 1.00 65.56 176 TYR A CA 1
ATOM 1310 C C . TYR A 1 176 ? 18.599 -1.890 -16.530 1.00 65.56 176 TYR A C 1
ATOM 1312 O O . TYR A 1 176 ? 18.601 -1.909 -15.308 1.00 65.56 176 TYR A O 1
ATOM 1320 N N . GLY A 1 177 ? 17.924 -2.795 -17.246 1.00 65.69 177 GLY A N 1
ATOM 1321 C CA . GLY A 1 177 ? 17.284 -3.983 -16.657 1.00 65.69 177 GLY A CA 1
ATOM 1322 C C . GLY A 1 177 ? 15.821 -3.833 -16.216 1.00 65.69 177 GLY A C 1
ATOM 1323 O O . GLY A 1 177 ? 15.131 -4.842 -16.085 1.00 65.69 177 GLY A O 1
ATOM 1324 N N . TRP A 1 178 ? 15.282 -2.619 -16.053 1.00 74.81 178 TRP A N 1
ATOM 1325 C CA . TRP A 1 178 ? 13.877 -2.456 -15.650 1.00 74.81 178 TRP A CA 1
ATOM 1326 C C . TRP A 1 178 ? 12.906 -2.504 -16.824 1.00 74.81 178 TRP A C 1
ATOM 1328 O O . TRP A 1 178 ? 12.917 -1.633 -17.693 1.00 74.81 178 TRP A O 1
ATOM 1338 N N . SER A 1 179 ? 11.975 -3.457 -16.778 1.00 82.88 179 SER A N 1
ATOM 1339 C CA . SER A 1 179 ? 10.745 -3.384 -17.573 1.00 82.88 179 SER A CA 1
ATOM 1340 C C . SER A 1 179 ? 9.888 -2.183 -17.148 1.00 82.88 179 SER A C 1
ATOM 1342 O O . SER A 1 179 ? 9.900 -1.807 -15.973 1.00 82.88 179 SER A O 1
ATOM 1344 N N . ASP A 1 180 ? 9.028 -1.704 -18.039 1.00 84.56 180 ASP A N 1
ATOM 1345 C CA . ASP A 1 180 ? 8.008 -0.679 -17.777 1.00 84.56 180 ASP A CA 1
ATOM 1346 C C . ASP A 1 180 ? 7.225 -0.899 -16.470 1.00 84.56 180 ASP A C 1
ATOM 1348 O O . ASP A 1 180 ? 7.059 0.027 -15.674 1.00 84.56 180 ASP A O 1
ATOM 1352 N N . GLY A 1 181 ? 6.823 -2.144 -16.187 1.00 85.88 181 GLY A N 1
ATOM 1353 C CA . GLY A 1 181 ? 6.122 -2.491 -14.947 1.00 85.88 181 GLY A CA 1
ATOM 1354 C C . GLY A 1 181 ? 6.942 -2.222 -13.679 1.00 85.88 181 GLY A C 1
ATOM 1355 O O . GLY A 1 181 ? 6.414 -1.685 -12.711 1.00 85.88 181 GLY A O 1
ATOM 1356 N N . HIS A 1 182 ? 8.245 -2.513 -13.693 1.00 85.69 182 HIS A N 1
ATOM 1357 C CA . HIS A 1 182 ? 9.143 -2.281 -12.555 1.00 85.69 182 HIS A CA 1
ATOM 1358 C C . HIS A 1 182 ? 9.341 -0.791 -12.277 1.00 85.69 182 HIS A C 1
ATOM 1360 O O . HIS A 1 182 ? 9.331 -0.386 -11.116 1.00 85.69 182 HIS A O 1
ATOM 1366 N N . ARG A 1 183 ? 9.437 0.040 -13.325 1.00 88.25 183 ARG A N 1
ATOM 1367 C CA . ARG A 1 183 ? 9.489 1.507 -13.185 1.00 88.25 183 ARG A CA 1
ATOM 1368 C C . ARG A 1 183 ? 8.247 2.029 -12.469 1.00 88.25 183 ARG A C 1
ATOM 1370 O O . ARG A 1 183 ? 8.370 2.769 -11.492 1.00 88.25 183 ARG A O 1
ATOM 1377 N N . VAL A 1 184 ? 7.064 1.603 -12.914 1.00 92.12 184 VAL A N 1
ATOM 1378 C CA . VAL A 1 184 ? 5.791 2.001 -12.297 1.00 92.12 184 VAL A CA 1
ATOM 1379 C C . VAL A 1 184 ? 5.729 1.541 -10.840 1.00 92.12 184 VAL A C 1
ATOM 1381 O O . VAL A 1 184 ? 5.481 2.362 -9.958 1.00 92.12 184 VAL A O 1
ATOM 1384 N N . VAL A 1 185 ? 6.003 0.261 -10.567 1.00 93.44 185 VAL A N 1
ATOM 1385 C CA . VAL A 1 185 ? 5.933 -0.301 -9.208 1.00 93.44 185 VAL A CA 1
ATOM 1386 C C . VAL A 1 185 ? 6.920 0.392 -8.273 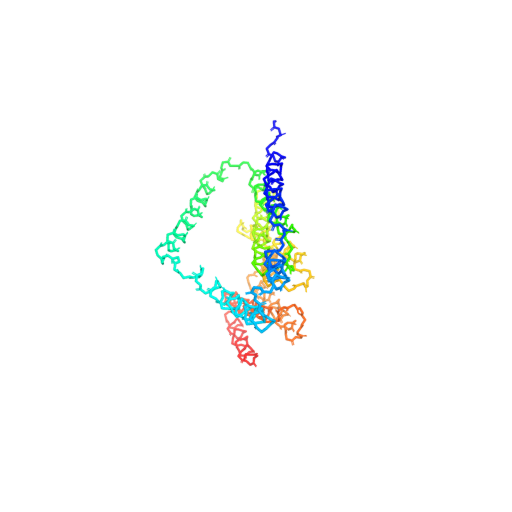1.00 93.44 185 VAL A C 1
ATOM 1388 O O . VAL A 1 185 ? 6.520 0.791 -7.181 1.00 93.44 185 VAL A O 1
ATOM 1391 N N . PHE A 1 186 ? 8.170 0.605 -8.691 1.00 91.75 186 PHE A N 1
ATOM 1392 C CA . PHE A 1 186 ? 9.171 1.286 -7.873 1.00 91.75 186 PHE A CA 1
ATOM 1393 C C . PHE A 1 186 ? 8.753 2.719 -7.533 1.00 91.75 186 PHE A C 1
ATOM 1395 O O . PHE A 1 186 ? 8.766 3.105 -6.360 1.00 91.75 186 PHE A O 1
ATOM 1402 N N . GLY A 1 187 ? 8.348 3.501 -8.541 1.00 93.00 187 GLY A N 1
ATOM 1403 C CA . GLY A 1 187 ? 7.912 4.884 -8.344 1.00 93.00 187 GLY A CA 1
ATOM 1404 C C . GLY A 1 187 ? 6.691 4.977 -7.430 1.00 93.00 187 GLY A C 1
ATOM 1405 O O . GLY A 1 187 ? 6.657 5.801 -6.510 1.00 93.00 187 GLY A O 1
ATOM 1406 N N . SER A 1 188 ? 5.713 4.090 -7.630 1.00 96.62 188 SER A N 1
ATOM 1407 C CA . SER A 1 188 ? 4.506 4.044 -6.811 1.00 96.62 188 SER A CA 1
ATOM 1408 C C . SER A 1 188 ? 4.772 3.616 -5.380 1.00 96.62 188 SER A C 1
ATOM 1410 O O . SER A 1 188 ? 4.352 4.307 -4.450 1.00 96.62 188 SER A O 1
ATOM 1412 N N . ALA A 1 189 ? 5.489 2.511 -5.193 1.00 95.44 189 ALA A N 1
ATOM 1413 C CA . ALA A 1 189 ? 5.778 1.957 -3.881 1.00 95.44 189 ALA A CA 1
ATOM 1414 C C . ALA A 1 189 ? 6.650 2.902 -3.045 1.00 95.44 189 ALA A C 1
ATOM 1416 O O . ALA A 1 189 ? 6.373 3.094 -1.862 1.00 95.44 189 ALA A O 1
ATOM 1417 N N . SER A 1 190 ? 7.638 3.560 -3.661 1.00 94.62 190 SER A N 1
ATOM 1418 C CA . SER A 1 190 ? 8.542 4.486 -2.970 1.00 94.62 190 SER A CA 1
ATOM 1419 C C . SER A 1 190 ? 7.814 5.721 -2.438 1.00 94.62 190 SER A C 1
ATOM 1421 O O . SER A 1 190 ? 7.922 6.033 -1.252 1.00 94.62 190 SER A O 1
ATOM 1423 N N . LEU A 1 191 ? 7.031 6.418 -3.273 1.00 97.12 191 LEU A N 1
ATOM 1424 C CA . LEU A 1 191 ? 6.307 7.608 -2.809 1.00 97.12 191 LEU A CA 1
ATOM 1425 C C . LEU A 1 191 ? 5.169 7.259 -1.846 1.00 97.12 191 LEU A C 1
ATOM 1427 O O . LEU A 1 191 ? 4.950 7.991 -0.877 1.00 97.12 191 LEU A O 1
ATOM 1431 N N . ALA A 1 192 ? 4.480 6.137 -2.073 1.00 97.50 192 ALA A N 1
ATOM 1432 C CA . ALA A 1 192 ? 3.473 5.645 -1.142 1.00 97.50 192 ALA A CA 1
ATOM 1433 C C . ALA A 1 192 ? 4.091 5.334 0.230 1.00 97.50 192 ALA A C 1
ATOM 1435 O O . ALA A 1 192 ? 3.559 5.775 1.250 1.00 97.50 192 ALA A O 1
ATOM 1436 N N . ALA A 1 193 ? 5.241 4.652 0.262 1.00 94.50 193 ALA A N 1
ATOM 1437 C CA . ALA A 1 193 ? 5.968 4.361 1.492 1.00 94.50 193 ALA A CA 1
ATOM 1438 C C . ALA A 1 193 ? 6.390 5.646 2.211 1.00 94.50 193 ALA A C 1
ATOM 1440 O O . ALA A 1 193 ? 6.108 5.797 3.396 1.00 94.50 193 ALA A O 1
ATOM 1441 N N . VAL A 1 194 ? 6.998 6.608 1.513 1.00 96.44 194 VAL A N 1
ATOM 1442 C CA . VAL A 1 194 ? 7.423 7.874 2.134 1.00 96.44 194 VAL A CA 1
ATOM 1443 C C . VAL A 1 194 ? 6.235 8.602 2.763 1.00 96.44 194 VAL A C 1
ATOM 1445 O O . VAL A 1 194 ? 6.287 8.941 3.947 1.00 96.44 194 VAL A O 1
ATOM 1448 N N . LEU A 1 195 ? 5.143 8.805 2.018 1.00 96.12 195 LEU A N 1
ATOM 1449 C CA . LEU A 1 195 ? 3.989 9.532 2.550 1.00 96.12 195 LEU A CA 1
ATOM 1450 C C . LEU A 1 195 ? 3.318 8.769 3.696 1.00 96.12 195 LEU A C 1
ATOM 1452 O O . LEU A 1 195 ? 3.055 9.357 4.745 1.00 96.12 195 LEU A O 1
ATOM 1456 N N . SER A 1 196 ? 3.082 7.465 3.548 1.00 94.00 196 SER A N 1
ATOM 1457 C CA . SER A 1 196 ? 2.477 6.668 4.619 1.00 94.00 196 SER A CA 1
ATOM 1458 C C . SER A 1 196 ? 3.364 6.555 5.851 1.00 94.00 196 SER A C 1
ATOM 1460 O O . SER A 1 196 ? 2.840 6.578 6.960 1.00 94.00 196 SER A O 1
ATOM 1462 N N . GLY A 1 197 ? 4.688 6.513 5.694 1.00 91.50 197 GLY A N 1
ATOM 1463 C CA . GLY A 1 197 ? 5.637 6.564 6.804 1.00 91.50 197 GLY A CA 1
ATOM 1464 C C . GLY A 1 197 ? 5.544 7.883 7.574 1.00 91.50 197 GLY A C 1
ATOM 1465 O O . GLY A 1 197 ? 5.453 7.872 8.802 1.00 91.50 197 GLY A O 1
ATOM 1466 N N . VAL A 1 198 ? 5.466 9.013 6.861 1.00 93.88 198 VAL A N 1
ATOM 1467 C CA . VAL A 1 198 ? 5.277 10.351 7.455 1.00 93.88 198 VAL A CA 1
ATOM 1468 C C . VAL A 1 198 ? 3.923 10.473 8.162 1.00 93.88 198 VAL A C 1
ATOM 1470 O O . VAL A 1 198 ? 3.840 11.017 9.264 1.00 93.88 198 VAL A O 1
ATOM 1473 N N . LEU A 1 199 ? 2.847 9.960 7.562 1.00 90.81 199 LEU A N 1
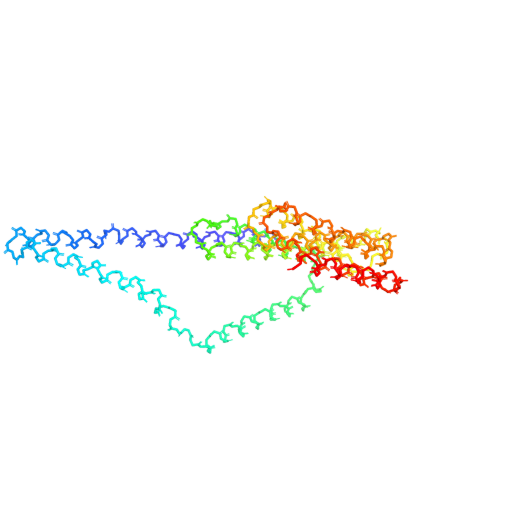ATOM 1474 C CA . LEU A 1 199 ? 1.505 10.007 8.152 1.00 90.81 199 LEU A CA 1
ATOM 1475 C C . LEU A 1 199 ? 1.345 9.035 9.325 1.00 90.81 199 LEU A C 1
ATOM 1477 O O . LEU A 1 199 ? 0.600 9.325 10.268 1.00 90.81 199 LEU A O 1
ATOM 1481 N N . TRP A 1 200 ? 2.038 7.898 9.292 1.00 90.62 200 TRP A N 1
ATOM 1482 C CA . TRP A 1 200 ? 2.104 6.959 10.402 1.00 90.62 200 TRP A CA 1
ATOM 1483 C C . TRP A 1 200 ? 2.881 7.572 11.568 1.00 90.62 200 TRP A C 1
ATOM 1485 O O . TRP A 1 200 ? 2.297 7.738 12.638 1.00 90.62 200 TRP A O 1
ATOM 1495 N N . ALA A 1 201 ? 4.146 7.959 11.365 1.00 87.69 201 ALA A N 1
ATOM 1496 C CA . ALA A 1 201 ? 5.030 8.562 12.372 1.00 87.69 201 ALA A CA 1
ATOM 1497 C C . ALA A 1 201 ? 4.926 7.904 13.771 1.00 87.69 201 ALA A C 1
ATOM 1499 O O . ALA A 1 201 ? 4.906 8.597 14.788 1.00 87.69 201 ALA A O 1
ATOM 1500 N N . GLY A 1 202 ? 4.772 6.574 13.822 1.00 77.12 202 GLY A N 1
ATOM 1501 C CA . GLY A 1 202 ? 4.639 5.793 15.061 1.00 77.12 202 GLY A CA 1
ATOM 1502 C C . GLY A 1 202 ? 3.286 5.885 15.787 1.00 77.12 202 GLY A C 1
ATOM 1503 O O . GLY A 1 202 ? 3.137 5.313 16.866 1.00 77.12 202 GLY A O 1
ATOM 1504 N N . ARG A 1 203 ? 2.285 6.577 15.229 1.00 84.62 203 ARG A N 1
ATOM 1505 C CA . ARG A 1 203 ? 0.940 6.726 15.819 1.00 84.62 203 ARG A CA 1
ATOM 1506 C C . ARG A 1 203 ? 0.011 5.546 15.479 1.00 84.62 203 ARG A C 1
ATOM 1508 O O . ARG A 1 203 ? 0.232 4.891 14.460 1.00 84.62 203 ARG A O 1
ATOM 1515 N N . PRO A 1 204 ? -1.062 5.297 16.266 1.00 84.25 204 PRO A N 1
ATOM 1516 C CA . PRO A 1 204 ? -1.987 4.168 16.075 1.00 84.25 204 PRO A CA 1
ATOM 1517 C C . PRO A 1 204 ? -2.868 4.350 14.840 1.00 84.25 204 PRO A C 1
ATOM 1519 O O . PRO A 1 204 ? -4.027 4.750 14.908 1.00 84.25 204 PRO A O 1
ATOM 1522 N N . ARG A 1 205 ? -2.271 4.095 13.673 1.00 88.38 205 ARG A N 1
ATOM 1523 C CA . ARG A 1 205 ? -2.850 4.319 12.347 1.00 88.38 205 ARG A CA 1
ATOM 1524 C C . ARG A 1 205 ? -2.616 3.078 11.477 1.00 88.38 205 ARG A C 1
ATOM 1526 O O . ARG A 1 205 ? -1.667 3.061 10.688 1.00 88.38 205 ARG A O 1
ATOM 1533 N N . PRO A 1 206 ? -3.460 2.037 11.608 1.00 89.56 206 PRO A N 1
ATOM 1534 C CA . PRO A 1 206 ? -3.181 0.707 11.061 1.00 89.56 206 PRO A CA 1
ATOM 1535 C C . PRO A 1 206 ? -3.074 0.702 9.530 1.00 89.56 206 PRO A C 1
ATOM 1537 O O . PRO A 1 206 ? -2.199 0.040 8.974 1.00 89.56 206 PRO A O 1
ATOM 1540 N N . LEU A 1 207 ? -3.898 1.500 8.839 1.00 92.06 207 LEU A N 1
ATOM 1541 C CA . LEU A 1 207 ? -3.862 1.608 7.374 1.00 92.06 207 LEU A CA 1
ATOM 1542 C C . LEU A 1 207 ? -2.550 2.220 6.866 1.00 92.06 207 LEU A C 1
ATOM 1544 O O . LEU A 1 207 ? -1.994 1.759 5.872 1.00 92.06 207 LEU A O 1
ATOM 1548 N N . GLN A 1 208 ? -2.027 3.232 7.563 1.00 92.38 208 GLN A N 1
ATOM 1549 C CA . GLN A 1 208 ? -0.788 3.903 7.163 1.00 92.38 208 GLN A CA 1
ATOM 1550 C C . GLN A 1 208 ? 0.437 3.039 7.468 1.00 92.38 208 GLN A C 1
ATOM 1552 O O . GLN A 1 208 ? 1.319 2.928 6.624 1.00 92.38 208 GLN A O 1
ATOM 1557 N N . GLN A 1 209 ? 0.451 2.345 8.609 1.00 92.81 209 GLN A N 1
ATOM 1558 C CA . GLN A 1 209 ? 1.488 1.358 8.923 1.00 92.81 209 GLN A CA 1
ATOM 1559 C C . GLN A 1 209 ? 1.516 0.221 7.888 1.00 92.81 209 GLN A C 1
ATOM 1561 O O . GLN A 1 209 ? 2.582 -0.126 7.386 1.00 92.81 209 GLN A O 1
ATOM 1566 N N . THR A 1 210 ? 0.346 -0.318 7.527 1.00 94.00 210 THR A N 1
ATOM 1567 C CA . THR A 1 210 ? 0.224 -1.374 6.507 1.00 94.00 210 THR A CA 1
ATOM 1568 C C . THR A 1 210 ? 0.788 -0.908 5.170 1.00 94.00 210 THR A C 1
ATOM 1570 O O . THR A 1 210 ? 1.643 -1.569 4.585 1.00 94.00 210 THR A O 1
ATOM 1573 N N . THR A 1 211 ? 0.347 0.264 4.710 1.00 94.69 211 THR A N 1
ATOM 1574 C CA . THR A 1 211 ? 0.748 0.808 3.407 1.00 94.69 211 THR A CA 1
ATOM 1575 C C . THR A 1 211 ? 2.234 1.156 3.371 1.00 94.69 211 THR A C 1
ATOM 1577 O O . THR A 1 211 ? 2.893 0.904 2.366 1.00 94.69 211 THR A O 1
ATOM 1580 N N . PHE A 1 212 ? 2.786 1.663 4.477 1.00 94.38 212 PHE A N 1
ATOM 1581 C CA . PHE A 1 212 ? 4.221 1.896 4.624 1.00 94.38 212 PHE A CA 1
ATOM 1582 C C . PHE A 1 212 ? 5.027 0.602 4.475 1.00 94.38 212 PHE A C 1
ATOM 1584 O O . PHE A 1 212 ? 5.912 0.539 3.627 1.00 94.38 212 PHE A O 1
ATOM 1591 N N . LEU A 1 213 ? 4.708 -0.436 5.256 1.00 92.62 213 LEU A N 1
ATOM 1592 C CA . LEU A 1 213 ? 5.468 -1.690 5.253 1.00 92.62 213 LEU A CA 1
ATOM 1593 C C . LEU A 1 213 ? 5.399 -2.396 3.894 1.00 92.62 213 LEU A C 1
ATOM 1595 O O . LEU A 1 213 ? 6.430 -2.796 3.355 1.00 92.62 213 LEU A O 1
ATOM 1599 N N . VAL A 1 214 ? 4.201 -2.488 3.307 1.00 94.44 214 VAL A N 1
ATOM 1600 C CA . VAL A 1 214 ? 4.014 -3.044 1.959 1.00 94.44 214 VAL A CA 1
ATOM 1601 C C . VAL A 1 214 ? 4.788 -2.216 0.931 1.00 94.44 214 VAL A C 1
ATOM 1603 O O . VAL A 1 214 ? 5.543 -2.776 0.140 1.00 94.44 214 VAL A O 1
ATOM 1606 N N . GLY A 1 215 ? 4.671 -0.886 0.975 1.00 93.62 215 GLY A N 1
ATOM 1607 C CA . GLY A 1 215 ? 5.395 0.012 0.077 1.00 93.62 215 GLY A CA 1
ATOM 1608 C C . GLY A 1 215 ? 6.913 -0.163 0.157 1.00 93.62 215 GLY A C 1
ATOM 1609 O O . GLY A 1 215 ? 7.563 -0.246 -0.879 1.00 93.62 215 GLY A O 1
ATOM 1610 N N . VAL A 1 216 ? 7.485 -0.303 1.359 1.00 94.38 216 VAL A N 1
ATOM 1611 C CA . VAL A 1 216 ? 8.925 -0.566 1.539 1.00 94.38 216 VAL A CA 1
ATOM 1612 C C . VAL A 1 216 ? 9.329 -1.890 0.895 1.00 94.38 216 VAL A C 1
ATOM 1614 O O . VAL A 1 216 ? 10.316 -1.924 0.164 1.00 94.38 216 VAL A O 1
ATOM 1617 N N . ILE A 1 217 ? 8.566 -2.966 1.110 1.00 91.56 217 ILE A N 1
ATOM 1618 C CA . ILE A 1 217 ? 8.863 -4.280 0.521 1.00 91.56 217 ILE A CA 1
ATOM 1619 C C . ILE A 1 217 ? 8.868 -4.206 -1.011 1.00 91.56 217 ILE A C 1
ATOM 1621 O O . ILE A 1 217 ? 9.816 -4.673 -1.641 1.00 91.56 217 ILE A O 1
ATOM 1625 N N . PHE A 1 218 ? 7.851 -3.583 -1.614 1.00 93.69 218 PHE A N 1
ATOM 1626 C CA . PHE A 1 218 ? 7.766 -3.437 -3.071 1.00 93.69 218 PHE A CA 1
ATOM 1627 C C . PHE A 1 218 ? 8.836 -2.497 -3.637 1.00 93.69 218 PHE A C 1
ATOM 1629 O O . PHE A 1 218 ? 9.395 -2.786 -4.695 1.00 93.69 218 PHE A O 1
ATOM 1636 N N . ALA A 1 219 ? 9.145 -1.397 -2.947 1.00 92.44 219 ALA A N 1
ATOM 1637 C CA . ALA A 1 219 ? 10.174 -0.453 -3.371 1.00 92.44 219 ALA A CA 1
ATOM 1638 C C . ALA A 1 219 ? 11.563 -1.100 -3.343 1.00 92.44 219 ALA A C 1
ATOM 1640 O O . ALA A 1 219 ? 12.283 -1.043 -4.338 1.00 92.44 219 ALA A O 1
ATOM 1641 N N . VAL A 1 220 ? 11.918 -1.773 -2.242 1.00 91.06 220 VAL A N 1
ATOM 1642 C CA . VAL A 1 220 ? 13.210 -2.460 -2.121 1.00 91.06 220 VAL A CA 1
ATOM 1643 C C . VAL A 1 220 ? 13.293 -3.631 -3.095 1.00 91.06 220 VAL A C 1
ATOM 1645 O O . VAL A 1 220 ? 14.290 -3.741 -3.797 1.00 91.06 220 VAL A O 1
ATOM 1648 N N . GLY A 1 221 ? 12.245 -4.454 -3.211 1.00 88.88 221 GLY A N 1
ATOM 1649 C CA . GLY A 1 221 ? 12.225 -5.566 -4.165 1.00 88.88 221 GLY A CA 1
ATOM 1650 C C . GLY A 1 221 ? 12.401 -5.102 -5.615 1.00 88.88 221 GLY A C 1
ATOM 1651 O O . GLY A 1 221 ? 13.207 -5.667 -6.352 1.00 88.88 221 GLY A O 1
ATOM 1652 N N . SER A 1 222 ? 11.721 -4.018 -6.005 1.00 88.94 222 SER A N 1
ATOM 1653 C CA . SER A 1 222 ? 11.871 -3.435 -7.347 1.00 88.94 222 SER A CA 1
ATOM 1654 C C . SER A 1 222 ? 13.269 -2.849 -7.570 1.00 88.94 222 SER A C 1
ATOM 1656 O O . SER A 1 222 ? 13.821 -3.009 -8.654 1.00 88.94 222 SER A O 1
ATOM 1658 N N . ALA A 1 223 ? 13.865 -2.224 -6.547 1.00 87.75 223 ALA A N 1
ATOM 1659 C CA . ALA A 1 223 ? 15.233 -1.711 -6.612 1.00 87.75 223 ALA A CA 1
ATOM 1660 C C . ALA A 1 223 ? 16.274 -2.833 -6.736 1.00 87.75 223 ALA A C 1
ATOM 1662 O O . ALA A 1 223 ? 17.208 -2.734 -7.525 1.00 87.75 223 ALA A O 1
ATOM 1663 N N . THR A 1 224 ? 16.111 -3.929 -5.990 1.00 89.12 224 THR A N 1
ATOM 1664 C CA . THR A 1 224 ? 17.009 -5.089 -6.074 1.00 89.12 224 THR A CA 1
ATOM 1665 C C . THR A 1 224 ? 17.004 -5.701 -7.473 1.00 89.12 224 THR A C 1
ATOM 1667 O O . THR A 1 224 ? 18.067 -6.062 -7.974 1.00 89.12 224 THR A O 1
ATOM 1670 N N . ASN A 1 225 ? 15.844 -5.736 -8.133 1.00 86.81 225 ASN A N 1
ATOM 1671 C CA . ASN A 1 225 ? 15.702 -6.284 -9.482 1.00 86.81 225 ASN A CA 1
ATOM 1672 C C . ASN A 1 225 ? 16.400 -5.450 -10.580 1.00 86.81 225 ASN A C 1
ATOM 1674 O O . ASN A 1 225 ? 16.415 -5.843 -11.740 1.00 86.81 225 ASN A O 1
ATOM 1678 N N . GLU A 1 226 ? 16.960 -4.280 -10.250 1.00 83.81 226 GLU A N 1
ATOM 1679 C CA . GLU A 1 226 ? 17.806 -3.518 -11.181 1.00 83.81 226 GLU A CA 1
ATOM 1680 C C . GLU A 1 226 ? 19.114 -4.245 -11.494 1.00 83.81 226 GLU A C 1
ATOM 1682 O O . GLU A 1 226 ? 19.557 -4.286 -12.639 1.00 83.81 226 GLU A O 1
ATOM 1687 N N . TRP A 1 227 ? 19.722 -4.826 -10.462 1.00 82.81 227 TRP A N 1
ATOM 1688 C CA . TRP A 1 227 ? 21.086 -5.349 -10.522 1.00 82.81 227 TRP A CA 1
ATOM 1689 C C . TRP A 1 227 ? 21.143 -6.866 -10.389 1.00 82.81 227 TRP A C 1
ATOM 1691 O O . TRP A 1 227 ? 22.181 -7.465 -10.663 1.00 82.81 227 TRP A O 1
ATOM 1701 N N . TRP A 1 228 ? 20.048 -7.484 -9.949 1.00 89.56 228 TRP A N 1
ATOM 1702 C CA . TRP A 1 228 ? 20.019 -8.882 -9.553 1.00 89.56 228 TRP A CA 1
ATOM 1703 C C . TRP A 1 228 ? 18.804 -9.618 -10.107 1.00 89.56 228 TRP A C 1
ATOM 1705 O O . TRP A 1 228 ? 17.803 -9.009 -10.471 1.00 89.56 228 TRP A O 1
ATOM 1715 N N . ASP A 1 229 ? 18.901 -10.944 -10.146 1.00 88.94 229 ASP A N 1
ATOM 1716 C CA . ASP A 1 229 ? 17.812 -11.822 -10.560 1.00 88.94 229 ASP A CA 1
ATOM 1717 C C . ASP A 1 229 ? 16.719 -11.986 -9.485 1.00 88.94 229 ASP A C 1
ATOM 1719 O O . ASP A 1 229 ? 16.835 -11.547 -8.334 1.00 88.94 229 ASP A O 1
ATOM 1723 N N . ILE A 1 230 ? 15.644 -12.681 -9.867 1.00 88.25 230 ILE A N 1
ATOM 1724 C CA . ILE A 1 230 ? 14.479 -12.919 -9.013 1.00 88.25 230 ILE A CA 1
ATOM 1725 C C . ILE A 1 230 ? 14.798 -13.729 -7.745 1.00 88.25 230 ILE A C 1
ATOM 1727 O O . ILE A 1 230 ? 14.087 -13.583 -6.748 1.00 88.25 230 ILE A O 1
ATOM 1731 N N . SER A 1 231 ? 15.874 -14.526 -7.729 1.00 89.31 231 SER A N 1
ATOM 1732 C CA . SER A 1 231 ? 16.300 -15.261 -6.530 1.00 89.31 231 SER A CA 1
ATOM 1733 C C . SER A 1 231 ? 16.835 -14.314 -5.472 1.00 89.31 231 SER A C 1
ATOM 1735 O O . SER A 1 231 ? 16.481 -14.432 -4.298 1.00 89.31 231 SER A O 1
ATOM 1737 N N . VAL A 1 232 ? 17.667 -13.353 -5.877 1.00 91.75 232 VAL A N 1
ATOM 1738 C CA . VAL A 1 232 ? 18.206 -12.339 -4.963 1.00 91.75 232 VAL A CA 1
ATOM 1739 C C . VAL A 1 232 ? 17.096 -11.413 -4.482 1.00 91.75 232 VAL A C 1
ATOM 1741 O O . VAL A 1 232 ? 17.039 -11.110 -3.290 1.00 91.75 232 VAL A O 1
ATOM 1744 N N . VAL A 1 233 ? 16.172 -11.020 -5.366 1.00 90.94 233 VAL A N 1
ATOM 1745 C CA . VAL A 1 233 ? 14.973 -10.266 -4.964 1.00 90.94 233 VAL A CA 1
ATOM 1746 C C . VAL A 1 233 ? 14.182 -11.057 -3.921 1.00 90.94 233 VAL A C 1
ATOM 1748 O O . VAL A 1 233 ? 13.866 -10.519 -2.862 1.00 90.94 233 VAL A O 1
ATOM 1751 N N . GLY A 1 234 ? 13.944 -12.350 -4.161 1.00 90.44 234 GLY A N 1
ATOM 1752 C CA . GLY A 1 234 ? 13.263 -13.235 -3.218 1.00 90.44 234 GLY A CA 1
ATOM 1753 C C . GLY A 1 234 ? 13.973 -13.335 -1.865 1.00 90.44 234 GLY A C 1
ATOM 1754 O O . GLY A 1 234 ? 13.329 -13.203 -0.823 1.00 90.44 234 GLY A O 1
ATOM 1755 N N . ALA A 1 235 ? 15.301 -13.471 -1.858 1.00 91.44 235 ALA A N 1
ATOM 1756 C CA . ALA A 1 235 ? 16.100 -13.496 -0.635 1.00 91.44 235 ALA A CA 1
ATOM 1757 C C . ALA A 1 235 ? 16.017 -12.169 0.142 1.00 91.44 235 ALA A C 1
ATOM 1759 O O . ALA A 1 235 ? 15.839 -12.180 1.361 1.00 91.44 235 ALA A O 1
ATOM 1760 N N . VAL A 1 236 ? 16.089 -11.023 -0.542 1.00 92.69 236 VAL A N 1
ATOM 1761 C CA . VAL A 1 236 ? 15.939 -9.697 0.082 1.00 92.69 236 VAL A CA 1
ATOM 1762 C C . VAL A 1 236 ? 14.531 -9.516 0.649 1.00 92.69 236 VAL A C 1
ATOM 1764 O O . VAL A 1 236 ? 14.388 -9.099 1.799 1.00 92.69 236 VAL A O 1
ATOM 1767 N N . THR A 1 237 ? 13.488 -9.876 -0.102 1.00 92.75 237 THR A N 1
ATOM 1768 C CA . THR A 1 237 ? 12.094 -9.834 0.366 1.00 92.75 237 THR A CA 1
ATOM 1769 C C . THR A 1 237 ? 11.885 -10.734 1.585 1.00 92.75 237 THR A C 1
ATOM 1771 O O . THR A 1 237 ? 11.226 -10.323 2.543 1.00 92.75 237 THR A O 1
ATOM 1774 N N . LEU A 1 238 ? 12.505 -11.917 1.607 1.00 92.62 238 LEU A N 1
ATOM 1775 C CA . LEU A 1 238 ? 12.474 -12.823 2.752 1.00 92.62 238 LEU A CA 1
ATOM 1776 C C . LEU A 1 238 ? 13.157 -12.211 3.976 1.00 92.62 238 LEU A C 1
ATOM 1778 O O . LEU A 1 238 ? 12.580 -12.228 5.064 1.00 92.62 238 LEU A O 1
ATOM 1782 N N . LEU A 1 239 ? 14.351 -11.634 3.815 1.00 93.25 239 LEU A N 1
ATOM 1783 C CA . LEU A 1 239 ? 15.084 -10.984 4.907 1.00 93.25 239 LEU A CA 1
ATOM 1784 C C . LEU A 1 239 ? 14.341 -9.762 5.456 1.00 93.25 239 LEU A C 1
ATOM 1786 O O . LEU A 1 239 ? 14.290 -9.571 6.674 1.00 93.25 239 LEU A O 1
ATOM 1790 N N . LEU A 1 240 ? 13.721 -8.958 4.588 1.00 92.00 240 LEU A N 1
ATOM 1791 C CA . LEU A 1 240 ? 12.837 -7.869 5.006 1.00 92.00 240 LEU A CA 1
ATOM 1792 C C . LEU A 1 240 ? 11.646 -8.404 5.801 1.00 92.00 240 LEU A C 1
ATOM 1794 O O . LEU A 1 240 ? 11.329 -7.861 6.861 1.00 92.00 240 LEU A O 1
ATOM 1798 N N . GLY A 1 241 ? 11.022 -9.487 5.335 1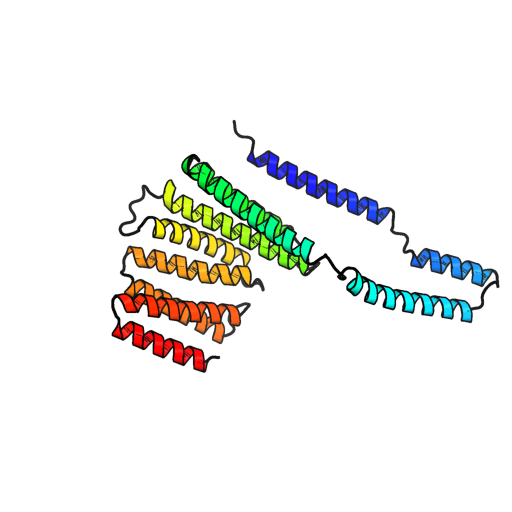.00 88.75 241 GLY A N 1
ATOM 1799 C CA . GLY A 1 241 ? 9.930 -10.148 6.041 1.00 88.75 241 GLY A CA 1
ATOM 1800 C C . GLY A 1 241 ? 10.340 -10.642 7.426 1.00 88.75 241 GLY A C 1
ATOM 1801 O O . GLY A 1 241 ? 9.677 -10.326 8.413 1.00 88.75 241 GLY A O 1
ATOM 1802 N N . ALA A 1 242 ? 11.483 -11.322 7.519 1.00 89.56 242 ALA A N 1
ATOM 1803 C CA . ALA A 1 242 ? 12.044 -11.813 8.775 1.00 89.56 242 ALA A CA 1
ATOM 1804 C C . ALA A 1 242 ? 12.388 -10.667 9.740 1.00 89.56 242 ALA A C 1
ATOM 1806 O O . ALA A 1 242 ? 12.067 -10.739 10.925 1.00 89.56 242 ALA A O 1
ATOM 1807 N N . THR A 1 243 ? 12.971 -9.576 9.236 1.00 90.19 243 THR A N 1
ATOM 1808 C CA . THR A 1 243 ? 13.266 -8.370 10.029 1.00 90.19 243 THR A CA 1
ATOM 1809 C C . THR A 1 243 ? 11.986 -7.726 10.555 1.00 90.19 243 THR A C 1
ATOM 1811 O O . THR A 1 243 ? 11.891 -7.392 11.734 1.00 90.19 243 THR A O 1
ATOM 1814 N N . THR A 1 244 ? 10.969 -7.602 9.703 1.00 88.81 244 THR A N 1
ATOM 1815 C CA . THR A 1 244 ? 9.661 -7.046 10.070 1.00 88.81 244 THR A CA 1
ATOM 1816 C C . THR A 1 244 ? 8.973 -7.919 11.124 1.00 88.81 244 THR A C 1
ATOM 1818 O O . THR A 1 244 ? 8.498 -7.411 12.139 1.00 88.81 244 THR A O 1
ATOM 1821 N N . LEU A 1 245 ? 8.996 -9.242 10.954 1.00 87.50 245 LEU A N 1
ATOM 1822 C CA . LEU A 1 245 ? 8.462 -10.193 11.928 1.00 87.50 245 LEU A CA 1
ATOM 1823 C C . LEU A 1 245 ? 9.221 -10.129 13.262 1.00 87.50 245 LEU A C 1
ATOM 1825 O O . LEU A 1 245 ? 8.602 -10.141 14.322 1.00 87.50 245 LEU A O 1
ATOM 1829 N N . PHE A 1 246 ? 10.547 -9.995 13.233 1.00 86.44 246 PHE A N 1
ATOM 1830 C CA . PHE A 1 246 ? 11.355 -9.827 14.439 1.00 86.44 246 PHE A CA 1
ATOM 1831 C C . PHE A 1 246 ? 11.016 -8.530 15.189 1.00 86.44 246 PHE A C 1
ATOM 1833 O O . PHE A 1 246 ? 10.874 -8.549 16.410 1.00 86.44 246 PHE A O 1
ATOM 1840 N N . ILE A 1 247 ? 10.829 -7.417 14.471 1.00 86.88 247 ILE A N 1
ATOM 1841 C CA . ILE A 1 247 ? 10.371 -6.139 15.043 1.00 86.88 247 ILE A CA 1
ATOM 1842 C C . ILE A 1 247 ? 9.007 -6.316 15.726 1.00 86.88 247 ILE A C 1
ATOM 1844 O O . ILE A 1 247 ? 8.822 -5.856 16.853 1.00 86.88 247 ILE A O 1
ATOM 1848 N N . ALA A 1 248 ? 8.081 -7.039 15.086 1.00 87.56 248 ALA A N 1
ATOM 1849 C CA . ALA A 1 248 ? 6.769 -7.338 15.655 1.00 87.56 248 ALA A CA 1
ATOM 1850 C C . ALA A 1 248 ? 6.857 -8.145 16.960 1.00 87.56 248 ALA A C 1
ATOM 1852 O O . ALA A 1 248 ? 6.197 -7.802 17.935 1.00 87.56 248 ALA A O 1
ATOM 1853 N N . GLN A 1 249 ? 7.706 -9.176 16.999 1.00 85.81 249 GLN A N 1
ATOM 1854 C CA . GLN A 1 249 ? 7.924 -10.025 18.181 1.00 85.81 249 GLN A CA 1
ATOM 1855 C C . GLN A 1 249 ? 8.558 -9.274 19.358 1.00 85.81 249 GLN A C 1
ATOM 1857 O O . GLN A 1 249 ? 8.428 -9.680 20.508 1.00 85.81 249 GLN A O 1
ATOM 1862 N N . ARG A 1 250 ? 9.256 -8.170 19.084 1.00 85.38 250 ARG A N 1
ATOM 1863 C CA . ARG A 1 250 ? 9.794 -7.273 20.115 1.00 85.38 250 ARG A CA 1
ATOM 1864 C C . ARG A 1 250 ? 8.783 -6.229 20.592 1.00 85.38 250 ARG A C 1
ATOM 1866 O O . ARG A 1 250 ? 9.166 -5.363 21.370 1.00 85.38 250 ARG A O 1
ATOM 1873 N N . GLU A 1 251 ? 7.542 -6.289 20.106 1.00 81.00 251 GLU A N 1
ATOM 1874 C CA . GLU A 1 251 ? 6.488 -5.296 20.351 1.00 81.00 251 GLU A CA 1
ATOM 1875 C C . GLU A 1 251 ? 6.920 -3.866 19.972 1.00 81.00 251 GLU A C 1
ATOM 1877 O O . GLU A 1 251 ? 6.430 -2.871 20.504 1.00 81.00 251 GLU A O 1
ATOM 1882 N N . ILE A 1 252 ? 7.846 -3.748 19.013 1.00 73.56 252 ILE A N 1
ATOM 1883 C CA . ILE A 1 252 ? 8.348 -2.462 18.531 1.00 73.56 252 ILE A CA 1
ATOM 1884 C C . ILE A 1 252 ? 7.405 -1.967 17.431 1.00 73.56 252 ILE A C 1
ATOM 1886 O O . ILE A 1 252 ? 7.396 -2.478 16.311 1.00 73.56 252 ILE A O 1
ATOM 1890 N N . GLY A 1 253 ? 6.609 -0.945 17.741 1.00 72.62 253 GLY A N 1
ATOM 1891 C CA . GLY A 1 253 ? 5.680 -0.309 16.805 1.00 72.62 253 GLY A CA 1
ATOM 1892 C C . GLY A 1 253 ? 4.256 -0.258 17.343 1.00 72.62 253 GLY A C 1
ATOM 1893 O O . GLY A 1 253 ? 3.991 -0.657 18.471 1.00 72.62 253 GLY A O 1
ATOM 1894 N N . THR A 1 254 ? 3.324 0.272 16.547 1.00 81.88 254 THR A N 1
ATOM 1895 C CA . THR A 1 254 ? 1.981 0.552 17.067 1.00 81.88 254 THR A CA 1
ATOM 1896 C C . THR A 1 254 ? 1.025 -0.633 17.005 1.00 81.88 254 THR A C 1
ATOM 1898 O O . THR A 1 254 ? 0.243 -0.829 17.928 1.00 81.88 254 THR A O 1
ATOM 1901 N N . TYR A 1 255 ? 1.094 -1.436 15.939 1.00 86.62 255 TYR A N 1
ATOM 1902 C CA . TYR A 1 255 ? 0.307 -2.665 15.802 1.00 86.62 255 TYR A CA 1
ATOM 1903 C C . TYR A 1 255 ? 1.215 -3.857 15.480 1.00 86.62 255 TYR A C 1
ATOM 1905 O O . TYR A 1 255 ? 1.467 -4.116 14.298 1.00 86.62 255 TYR A O 1
ATOM 1913 N N . PRO A 1 256 ? 1.693 -4.595 16.499 1.00 85.88 256 PRO A N 1
ATOM 1914 C CA . PRO A 1 256 ? 2.572 -5.749 16.312 1.00 85.88 256 PRO A CA 1
ATOM 1915 C C . PRO A 1 256 ? 1.963 -6.832 15.416 1.00 85.88 256 PRO A C 1
ATOM 1917 O O . PRO A 1 256 ? 2.651 -7.360 14.552 1.00 85.88 256 PRO A O 1
ATOM 1920 N N . VAL A 1 257 ? 0.655 -7.097 15.532 1.00 88.06 257 VAL A N 1
ATOM 1921 C CA . VAL A 1 257 ? -0.041 -8.107 14.710 1.00 88.06 257 VAL A CA 1
ATOM 1922 C C . VAL A 1 257 ? 0.027 -7.771 13.217 1.00 88.06 257 VAL A C 1
ATOM 1924 O O . VAL A 1 257 ? 0.344 -8.634 12.406 1.00 88.06 257 VAL A O 1
ATOM 1927 N N . ILE A 1 258 ? -0.208 -6.509 12.844 1.00 87.94 258 ILE A N 1
ATOM 1928 C CA . ILE A 1 258 ? -0.132 -6.066 11.442 1.00 87.94 258 ILE A CA 1
ATOM 1929 C C . ILE A 1 258 ? 1.298 -6.218 10.918 1.00 87.94 258 ILE A C 1
ATOM 1931 O O . ILE A 1 258 ? 1.506 -6.757 9.832 1.00 87.94 258 ILE A O 1
ATOM 1935 N N . THR A 1 259 ? 2.286 -5.786 11.706 1.00 88.94 259 THR A N 1
ATOM 1936 C CA . THR A 1 259 ? 3.705 -5.947 11.366 1.00 88.94 259 THR A CA 1
ATOM 1937 C C . THR A 1 259 ? 4.060 -7.425 11.181 1.00 88.94 259 THR A C 1
ATOM 1939 O O . THR A 1 259 ? 4.705 -7.775 10.196 1.00 88.94 259 THR A O 1
ATOM 1942 N N . ALA A 1 260 ? 3.591 -8.309 12.067 1.00 87.69 260 ALA A N 1
ATOM 1943 C CA . ALA A 1 260 ? 3.840 -9.745 11.985 1.00 87.69 260 ALA A CA 1
ATOM 1944 C C . ALA A 1 260 ? 3.224 -10.367 10.725 1.00 87.69 260 ALA A C 1
ATOM 1946 O O . ALA A 1 260 ? 3.915 -11.094 10.017 1.00 87.69 260 ALA A O 1
ATOM 1947 N N . VAL A 1 261 ? 1.964 -10.047 10.405 1.00 89.25 261 VAL A N 1
ATOM 1948 C CA . VAL A 1 261 ? 1.272 -10.566 9.211 1.00 89.25 261 VAL A CA 1
ATOM 1949 C C . VAL A 1 261 ? 1.975 -10.130 7.925 1.00 89.25 261 VAL A C 1
ATOM 1951 O O . VAL A 1 261 ? 2.198 -10.954 7.040 1.00 89.25 261 VAL A O 1
ATOM 1954 N N . ILE A 1 262 ? 2.375 -8.859 7.822 1.00 89.88 262 ILE A N 1
ATOM 1955 C CA . ILE A 1 262 ? 3.097 -8.356 6.643 1.00 89.88 262 ILE A CA 1
ATOM 1956 C C . ILE A 1 262 ? 4.488 -8.989 6.549 1.00 89.88 262 ILE A C 1
ATOM 1958 O O . ILE A 1 262 ? 4.897 -9.403 5.464 1.00 89.88 262 ILE A O 1
ATOM 1962 N N . GLY A 1 263 ? 5.193 -9.123 7.677 1.00 88.00 263 GLY A N 1
ATOM 1963 C CA . GLY A 1 263 ? 6.487 -9.802 7.738 1.00 88.00 263 GLY A CA 1
ATOM 1964 C C . GLY A 1 263 ? 6.399 -11.263 7.292 1.00 88.00 263 GLY A C 1
ATOM 1965 O O . GLY A 1 263 ? 7.157 -11.691 6.424 1.00 88.00 263 GLY A O 1
ATOM 1966 N N . ALA A 1 264 ? 5.419 -12.003 7.809 1.00 88.00 264 ALA A N 1
ATOM 1967 C CA . ALA A 1 264 ? 5.136 -13.383 7.428 1.00 88.00 264 ALA A CA 1
ATOM 1968 C C . ALA A 1 264 ? 4.809 -13.514 5.933 1.00 88.00 264 ALA A C 1
ATOM 1970 O O . ALA A 1 264 ? 5.385 -14.356 5.242 1.00 88.00 264 ALA A O 1
ATOM 1971 N N . GLY A 1 265 ? 3.932 -12.648 5.416 1.00 88.31 265 GLY A N 1
ATOM 1972 C CA . GLY A 1 265 ? 3.579 -12.613 3.998 1.00 88.31 265 GLY A CA 1
ATOM 1973 C C . GLY A 1 265 ? 4.788 -12.351 3.099 1.00 88.31 265 GLY A C 1
ATOM 1974 O O . GLY A 1 265 ? 4.957 -13.029 2.088 1.00 88.31 265 GLY A O 1
ATOM 1975 N N . ALA A 1 266 ? 5.675 -11.435 3.497 1.00 90.81 266 ALA A N 1
ATOM 1976 C CA . ALA A 1 266 ? 6.918 -11.161 2.780 1.00 90.81 266 ALA A CA 1
ATOM 1977 C C . ALA A 1 266 ? 7.892 -12.349 2.815 1.00 90.81 266 ALA A C 1
ATOM 1979 O O . ALA A 1 266 ? 8.489 -12.669 1.791 1.00 90.81 266 ALA A O 1
ATOM 1980 N N . MET A 1 267 ? 8.015 -13.060 3.941 1.00 92.31 267 MET A N 1
ATOM 1981 C CA . MET A 1 267 ? 8.835 -14.279 4.004 1.00 92.31 267 MET A CA 1
ATOM 1982 C C . MET A 1 267 ? 8.330 -15.365 3.048 1.00 92.31 267 MET A C 1
ATOM 1984 O O . MET A 1 267 ? 9.127 -15.989 2.342 1.00 92.31 267 MET A O 1
ATOM 1988 N N . VAL A 1 268 ? 7.010 -15.569 2.989 1.00 89.38 268 VAL A N 1
ATOM 1989 C CA . VAL A 1 268 ? 6.387 -16.524 2.061 1.00 89.38 268 VAL A CA 1
ATOM 1990 C C . VAL A 1 268 ? 6.602 -16.086 0.613 1.00 89.38 268 VAL A C 1
ATOM 1992 O O . VAL A 1 268 ? 7.079 -16.883 -0.191 1.00 89.38 268 VAL A O 1
ATOM 1995 N N . ALA A 1 269 ? 6.318 -14.823 0.284 1.00 89.31 269 ALA A N 1
ATOM 1996 C CA . ALA A 1 269 ? 6.514 -14.285 -1.062 1.00 89.31 269 ALA A CA 1
ATOM 1997 C C . ALA A 1 269 ? 7.976 -14.411 -1.519 1.00 89.31 269 ALA A C 1
ATOM 1999 O O . ALA A 1 269 ? 8.232 -14.919 -2.607 1.00 89.31 269 ALA A O 1
ATOM 2000 N N . GLY A 1 270 ? 8.932 -14.039 -0.663 1.00 89.75 270 GLY A N 1
ATOM 2001 C CA . GLY A 1 270 ? 10.359 -14.170 -0.950 1.00 89.75 270 GLY A CA 1
ATOM 2002 C C . GLY A 1 270 ? 10.783 -15.620 -1.195 1.00 89.75 270 GLY A C 1
ATOM 2003 O O . GLY A 1 270 ? 11.478 -15.903 -2.168 1.00 89.75 270 GLY A O 1
ATOM 2004 N N . SER A 1 271 ? 10.282 -16.558 -0.383 1.00 88.50 271 SER A N 1
ATOM 2005 C CA . SER A 1 271 ? 10.533 -17.996 -0.573 1.00 88.50 271 SER A CA 1
ATOM 2006 C C . SER A 1 271 ? 9.983 -18.509 -1.910 1.00 88.50 271 SER A C 1
ATOM 2008 O O . SER A 1 271 ? 10.651 -19.286 -2.590 1.00 88.50 271 SER A O 1
ATOM 2010 N N . LEU A 1 272 ? 8.784 -18.061 -2.306 1.00 88.31 272 LEU A N 1
ATOM 2011 C CA . LEU A 1 272 ? 8.162 -18.431 -3.582 1.00 88.31 272 LEU A CA 1
ATOM 2012 C C . LEU A 1 272 ? 8.931 -17.877 -4.784 1.00 88.31 272 LEU A C 1
ATOM 2014 O O . LEU A 1 272 ? 9.105 -18.588 -5.767 1.00 88.31 272 LEU A O 1
ATOM 2018 N N . MET A 1 273 ? 9.430 -16.643 -4.705 1.00 89.06 273 MET A N 1
ATOM 2019 C CA . MET A 1 273 ? 10.237 -16.039 -5.774 1.00 89.06 273 MET A CA 1
ATOM 2020 C C . MET A 1 273 ? 11.535 -16.819 -6.022 1.00 89.06 273 MET A C 1
ATOM 2022 O O . MET A 1 273 ? 11.950 -16.985 -7.165 1.00 89.06 273 MET A O 1
ATOM 2026 N N . MET A 1 274 ? 12.140 -17.368 -4.964 1.00 89.69 274 MET A N 1
ATOM 2027 C CA . MET A 1 274 ? 13.345 -18.195 -5.073 1.00 89.69 274 MET A CA 1
ATOM 2028 C C . MET A 1 274 ? 13.091 -19.576 -5.703 1.00 89.69 274 MET A C 1
ATOM 2030 O O . MET A 1 274 ? 14.045 -20.205 -6.159 1.00 89.69 274 MET A O 1
ATOM 2034 N N . LEU A 1 275 ? 11.845 -20.072 -5.749 1.00 86.25 275 LEU A N 1
ATOM 2035 C CA . LEU A 1 275 ? 11.537 -21.389 -6.332 1.00 86.25 275 LEU A CA 1
ATOM 2036 C C . LEU A 1 275 ? 11.826 -21.462 -7.830 1.00 86.25 275 LEU A C 1
ATOM 2038 O O . LEU A 1 275 ? 12.181 -22.533 -8.315 1.00 86.25 275 LEU A O 1
ATOM 2042 N N . ASP A 1 276 ? 11.670 -20.344 -8.538 1.00 79.00 276 ASP A N 1
ATOM 2043 C CA . ASP A 1 276 ? 11.773 -20.290 -9.998 1.00 79.00 276 ASP A CA 1
ATOM 2044 C C . ASP A 1 276 ? 13.169 -20.702 -10.494 1.00 79.00 276 ASP A C 1
ATOM 2046 O O . ASP A 1 276 ? 13.308 -21.450 -11.457 1.00 79.00 276 ASP A O 1
ATOM 2050 N N . GLN A 1 277 ? 14.217 -20.291 -9.775 1.00 81.81 277 GLN A N 1
ATOM 2051 C CA . GLN A 1 277 ? 15.610 -20.568 -10.145 1.00 81.81 277 GLN A CA 1
ATOM 2052 C C . GLN A 1 277 ? 16.326 -21.504 -9.164 1.00 81.81 277 GLN A C 1
ATOM 2054 O O . GLN A 1 277 ? 17.267 -22.201 -9.543 1.00 81.81 277 GLN A O 1
ATOM 2059 N N . MET A 1 278 ? 15.891 -21.551 -7.901 1.00 82.56 278 MET A N 1
ATOM 2060 C CA . MET A 1 278 ? 16.485 -22.367 -6.841 1.00 82.56 278 MET A CA 1
ATOM 2061 C C . MET A 1 278 ? 15.432 -23.274 -6.197 1.00 82.56 278 MET A C 1
ATOM 2063 O O . MET A 1 278 ? 15.229 -23.229 -4.984 1.00 82.56 278 MET A O 1
ATOM 2067 N N . ALA A 1 279 ? 14.776 -24.122 -6.994 1.00 79.38 279 ALA A N 1
ATOM 2068 C CA . ALA A 1 279 ? 13.648 -24.959 -6.566 1.00 79.38 279 ALA A CA 1
ATOM 2069 C C . ALA A 1 279 ? 13.865 -25.669 -5.214 1.00 79.38 279 ALA A C 1
ATOM 2071 O O . ALA A 1 279 ? 13.019 -25.591 -4.324 1.00 79.38 279 ALA A O 1
ATOM 2072 N N . THR A 1 280 ? 15.021 -26.310 -5.012 1.00 79.44 280 THR A N 1
ATOM 2073 C CA . THR A 1 280 ? 15.345 -27.014 -3.761 1.00 79.44 280 THR A CA 1
ATOM 2074 C C . THR A 1 280 ? 15.522 -26.061 -2.578 1.00 79.44 280 THR A C 1
ATOM 2076 O O . THR A 1 280 ? 15.030 -26.341 -1.488 1.00 79.44 280 THR A O 1
ATOM 2079 N N . ALA A 1 281 ? 16.206 -24.930 -2.776 1.00 75.31 281 ALA A N 1
ATOM 2080 C CA . ALA A 1 281 ? 16.468 -23.964 -1.708 1.00 75.31 281 ALA A CA 1
ATOM 2081 C C . ALA A 1 281 ? 15.196 -23.186 -1.334 1.00 75.31 281 ALA A C 1
ATOM 2083 O O . ALA A 1 281 ? 14.886 -23.047 -0.152 1.00 75.31 281 ALA A O 1
ATOM 2084 N N . GLY A 1 282 ? 14.423 -22.752 -2.333 1.00 69.88 282 GLY A N 1
ATOM 2085 C CA . GLY A 1 282 ? 13.131 -22.094 -2.146 1.00 69.88 282 GLY A CA 1
ATOM 2086 C C . GLY A 1 282 ? 12.121 -22.995 -1.436 1.00 69.88 282 GLY A C 1
ATOM 2087 O O . GLY A 1 282 ? 11.454 -22.546 -0.508 1.00 69.88 282 GLY A O 1
ATOM 2088 N N . ALA A 1 283 ? 12.061 -24.288 -1.782 1.00 79.81 283 ALA A N 1
ATOM 2089 C CA . ALA A 1 283 ? 11.159 -25.235 -1.123 1.00 79.81 283 ALA A CA 1
ATOM 2090 C C . ALA A 1 283 ? 11.532 -25.446 0.351 1.00 79.81 283 ALA A C 1
ATOM 2092 O O . ALA A 1 283 ? 10.658 -25.425 1.218 1.00 79.81 283 ALA A O 1
ATOM 2093 N N . LEU A 1 284 ? 12.828 -25.592 0.654 1.00 79.88 284 LEU A N 1
ATOM 2094 C CA . LEU A 1 284 ? 13.310 -25.702 2.033 1.00 79.88 284 LEU A CA 1
ATOM 2095 C C . LEU A 1 284 ? 13.005 -24.437 2.841 1.00 79.88 284 LEU A C 1
ATOM 2097 O O . LEU A 1 284 ? 12.511 -24.536 3.962 1.00 79.88 284 LEU A O 1
ATOM 2101 N N . LEU A 1 285 ? 13.249 -23.254 2.274 1.00 80.81 285 LEU A N 1
ATOM 2102 C CA . LEU A 1 285 ? 12.955 -21.980 2.933 1.00 80.81 285 LEU A CA 1
ATOM 2103 C C . LEU A 1 285 ? 11.458 -21.776 3.157 1.00 80.81 285 LEU A C 1
ATOM 2105 O O . LEU A 1 285 ? 11.079 -21.281 4.218 1.00 80.81 285 LEU A O 1
ATOM 2109 N N . LEU A 1 286 ? 10.607 -22.211 2.227 1.00 80.69 286 LEU A N 1
ATOM 2110 C CA . LEU A 1 286 ? 9.159 -22.180 2.406 1.00 80.69 286 LEU A CA 1
ATOM 2111 C C . LEU A 1 286 ? 8.736 -23.069 3.582 1.00 80.69 286 LEU A C 1
ATOM 2113 O O . LEU A 1 286 ? 8.015 -22.604 4.460 1.00 80.69 286 LEU A O 1
ATOM 2117 N N . VAL A 1 287 ? 9.241 -24.307 3.652 1.00 82.88 287 VAL A N 1
ATOM 2118 C CA . VAL A 1 287 ? 8.955 -25.233 4.764 1.00 82.88 287 VAL A CA 1
ATOM 2119 C C . VAL A 1 287 ? 9.433 -24.659 6.097 1.00 82.88 287 VAL A C 1
ATOM 2121 O O . VAL A 1 287 ? 8.675 -24.652 7.068 1.00 82.88 287 VAL A O 1
ATOM 2124 N N . VAL A 1 288 ? 10.660 -24.133 6.152 1.00 80.88 288 VAL A N 1
ATOM 2125 C CA . VAL A 1 288 ? 11.215 -23.510 7.363 1.00 80.88 288 VAL A CA 1
ATOM 2126 C C . VAL A 1 288 ? 10.390 -22.290 7.772 1.00 80.88 288 VAL A C 1
ATOM 2128 O O . VAL A 1 288 ? 10.040 -22.158 8.943 1.00 80.88 288 VAL A O 1
ATOM 2131 N N . THR A 1 289 ? 10.019 -21.434 6.820 1.00 79.50 289 THR A N 1
ATOM 2132 C CA . THR A 1 289 ? 9.166 -20.264 7.063 1.00 79.50 289 THR A CA 1
ATOM 2133 C C . THR A 1 289 ? 7.812 -20.693 7.619 1.00 79.50 289 THR A C 1
ATOM 2135 O O . THR A 1 289 ? 7.388 -20.175 8.649 1.00 79.50 289 THR A O 1
ATOM 2138 N N . SER A 1 290 ? 7.156 -21.686 7.015 1.00 79.88 290 SER A N 1
ATOM 2139 C CA . SER A 1 290 ? 5.889 -22.229 7.512 1.00 79.88 290 SER A CA 1
ATOM 2140 C C . SER A 1 290 ? 6.016 -22.799 8.926 1.00 79.88 290 SER A C 1
ATOM 2142 O O . SER A 1 290 ? 5.165 -22.514 9.763 1.00 79.88 290 SER A O 1
ATOM 2144 N N . MET A 1 291 ? 7.082 -23.546 9.234 1.00 78.75 291 MET A N 1
ATOM 2145 C CA . MET A 1 291 ? 7.320 -24.071 10.586 1.00 78.75 291 MET A CA 1
ATOM 2146 C C . MET A 1 291 ? 7.512 -22.957 11.618 1.00 78.75 291 MET A C 1
ATOM 2148 O O . MET A 1 291 ? 6.953 -23.030 12.712 1.00 78.75 291 MET A O 1
ATOM 2152 N N . VAL A 1 292 ? 8.286 -21.922 11.277 1.00 78.19 292 VAL A N 1
ATOM 2153 C CA . VAL A 1 292 ? 8.492 -20.756 12.147 1.00 78.19 292 VAL A CA 1
ATOM 2154 C C . VAL A 1 292 ? 7.166 -20.044 12.400 1.00 78.19 292 VAL A C 1
ATOM 2156 O O . VAL A 1 292 ? 6.859 -19.742 13.548 1.00 78.19 292 VAL A O 1
ATOM 2159 N N . LEU A 1 293 ? 6.354 -19.834 11.363 1.00 77.62 293 LEU A N 1
ATOM 2160 C CA . LEU A 1 293 ? 5.057 -19.170 11.495 1.00 77.62 293 LEU A CA 1
ATOM 2161 C C . LEU A 1 293 ? 4.060 -19.983 12.328 1.00 77.62 293 LEU A C 1
ATOM 2163 O O . LEU A 1 293 ? 3.392 -19.404 13.176 1.00 77.62 293 LEU A O 1
ATOM 2167 N N . ILE A 1 294 ? 4.007 -21.309 12.157 1.00 83.06 294 ILE A N 1
ATOM 2168 C CA . ILE A 1 294 ? 3.159 -22.195 12.974 1.00 83.06 294 ILE A CA 1
ATOM 2169 C C . ILE A 1 294 ? 3.574 -22.157 14.447 1.00 83.06 294 ILE A C 1
ATOM 2171 O O . ILE A 1 294 ? 2.723 -22.224 15.320 1.00 83.06 294 ILE A O 1
ATOM 2175 N N . ARG A 1 295 ? 4.874 -22.053 14.746 1.00 78.50 295 ARG A N 1
ATOM 2176 C CA . ARG A 1 295 ? 5.354 -21.984 16.134 1.00 78.50 295 ARG A CA 1
ATOM 2177 C C . ARG A 1 295 ? 5.047 -20.642 16.809 1.00 78.50 295 ARG A C 1
ATOM 2179 O O . ARG A 1 295 ? 5.044 -20.574 18.034 1.00 78.50 295 ARG A O 1
ATOM 2186 N N . LEU A 1 296 ? 4.887 -19.583 16.019 1.00 74.31 296 LEU A N 1
ATOM 2187 C CA . LEU A 1 296 ? 4.649 -18.223 16.504 1.00 74.31 296 LEU A CA 1
ATOM 2188 C C . LEU A 1 296 ? 3.158 -17.856 16.598 1.00 74.31 296 LEU A C 1
ATOM 2190 O O . LEU A 1 296 ? 2.859 -16.826 17.201 1.00 74.31 296 LEU A O 1
ATOM 2194 N N . GLY A 1 297 ? 2.264 -18.638 15.983 1.00 63.72 297 GLY A N 1
ATOM 2195 C CA . GLY A 1 297 ? 0.804 -18.486 16.058 1.00 63.72 297 GLY A CA 1
ATOM 2196 C C . GLY A 1 297 ? 0.180 -19.386 17.113 1.00 63.72 297 GLY A C 1
ATOM 2197 O O . GLY A 1 297 ? -0.842 -18.953 17.686 1.00 63.72 297 GLY A O 1
#

Secondary structure (DSSP, 8-state):
---HHHHHHHHHHHHHHHHHHHHHHHHHTS-S-HHHHHHHHHHHHHHTTSS-HHHHHHHHHHHHHHHHHHHHHHHHHTTS---HHHHHHHHHHHHHHHHHHHHHHHHHGGGS-HHHHHHHHHHHHHHHHHHHHTS-TTT-HHHHHHHHHHHHHHHHHHHHHHHHIIIIISTTS--TT--HHHHHHHHHHHHHHHHHHHHHTTSS-HHHHHHHHHHHHHHHHHHHTTTS-HHHHHHHHHHHHHHHHHHHHTT-SS-HHHHHHHHHHHHHHHHHHHHTT-HHHHHHHHHHHHHHHHHH-

pLDDT: mean 81.51, std 14.67, range [36.75, 97.94]

Radius of gyration: 28.6 Å; chains: 1; bounding box: 72×57×71 Å